Protein AF-A0AAV9X479-F1 (afdb_monomer_lite)

InterPro domains:
  IPR001138 Zn(2)Cys(6) fungal-type DNA-binding domain [PF00172] (37-69)
  IPR001138 Zn(2)Cys(6) fungal-type DNA-binding domain [PS00463] (38-66)
  IPR001138 Zn(2)Cys(6) fungal-type DNA-binding domain [PS50048] (38-68)
  IPR001138 Zn(2)Cys(6) fungal-type DNA-binding domain [SM00066] (33-77)
  IPR001138 Zn(2)Cys(6) fungal-type DNA-binding domain [cd00067] (35-69)
  IPR036864 Zn(2)-C6 fungal-type DNA-binding domain superfamily [G3DSA:4.10.240.10] (36-123)
  IPR036864 Zn(2)-C6 fungal-type DNA-binding domain superfamily [SSF57701] (28-72)
  IPR053187 Notoamide biosynthesis regulator [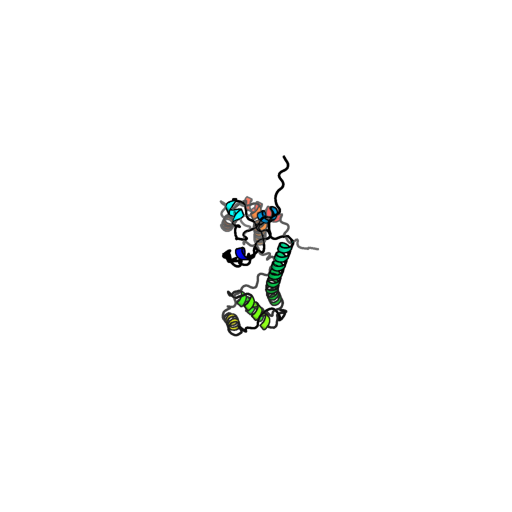PTHR47256] (13-252)

Sequence (256 aa):
MKRHFAPLAPATEAHRLKRSRWAVQRVPNAPRRGVAKACDICKKRKIKCGGETPACTRCQRLEKECVYTLNAAEYRSHLRQKIALQTAENEKYQGILDHIRQATSPALQKTMNLLKTNISLEDVLLFVRNDGSSVLSTRDISPEPATTDLTLLANTYLEETDQTVPKQIELGVMDDRPLYDLKSAPWTAATDDDELVSHLFSSFITWDAIALNFFDIDIFLEAMQGEDTSLCSPLLDNAALSVACVSPDTPQEQHD

Organism: NCBI:txid2528407

Secondary structure (DSSP, 8-state):
---PPPPPPPPPGGGSS------------------SS--HHHHHTT------SSS-HHHHHTT-----PPPHHHHHHHHHHHHHHHHHHHHHHHHHHHHHHHS-HHHHHHHHHHHHSS--HHHHHHHHHHTT-----TTSS-----TTHHHHHHHTTSS---S-PPP---TT----S-SS----TTT-SS---HHHHHHHHHHHIIIIIHHH--S-HHHHHHHHHTT-TTT--HHHHHHHHHHHTTSS-S------

pLDDT: mean 73.91, std 17.29, range [33.78, 95.62]

Structure (mmCIF, N/CA/C/O backbone):
data_AF-A0AAV9X479-F1
#
_entry.id   AF-A0AAV9X479-F1
#
loop_
_atom_site.group_PDB
_atom_site.id
_atom_site.type_symbol
_atom_site.label_atom_id
_atom_site.label_alt_id
_atom_site.label_comp_id
_atom_site.label_asym_id
_atom_site.label_entity_id
_atom_site.label_seq_id
_atom_site.pdbx_PDB_ins_code
_atom_site.Cartn_x
_atom_site.Cartn_y
_atom_site.Cartn_z
_atom_site.occupancy
_atom_site.B_iso_or_equiv
_atom_site.auth_seq_id
_atom_site.auth_comp_id
_atom_site.auth_asym_id
_atom_site.auth_atom_id
_atom_site.pdbx_PDB_model_num
ATOM 1 N N . MET A 1 1 ? -60.678 -2.552 80.702 1.00 45.44 1 MET A N 1
ATOM 2 C CA . MET A 1 1 ? -59.920 -3.681 81.292 1.00 45.44 1 MET A CA 1
ATOM 3 C C . MET A 1 1 ? -58.454 -3.558 80.887 1.00 45.44 1 MET A C 1
ATOM 5 O O . MET A 1 1 ? -58.136 -3.800 79.731 1.00 45.44 1 MET A O 1
ATOM 9 N N . LYS A 1 2 ? -57.574 -3.096 81.786 1.00 42.81 2 LYS A N 1
ATOM 10 C CA . LYS A 1 2 ? -56.132 -2.965 81.510 1.00 42.81 2 LYS A CA 1
ATOM 11 C C . LYS A 1 2 ? -55.460 -4.307 81.816 1.00 42.81 2 LYS A C 1
ATOM 13 O O . LYS A 1 2 ? -55.506 -4.756 82.956 1.00 42.81 2 LYS A O 1
ATOM 18 N N . ARG A 1 3 ? -54.901 -4.977 80.804 1.00 53.31 3 ARG A N 1
ATOM 19 C CA . ARG A 1 3 ? -54.134 -6.215 81.003 1.00 53.31 3 ARG A CA 1
ATOM 20 C C . ARG A 1 3 ? -52.726 -5.835 81.448 1.00 53.31 3 ARG A C 1
ATOM 22 O O . ARG A 1 3 ? -51.949 -5.316 80.654 1.00 53.31 3 ARG A O 1
ATOM 29 N N . HIS A 1 4 ? -52.432 -6.047 82.726 1.00 59.81 4 HIS A N 1
ATOM 30 C CA . HIS A 1 4 ? -51.073 -5.967 83.245 1.00 59.81 4 HIS A CA 1
ATOM 31 C C . HIS A 1 4 ? -50.334 -7.244 82.846 1.00 59.81 4 HIS A C 1
ATOM 33 O O . HIS A 1 4 ? -50.738 -8.340 83.228 1.00 59.81 4 HIS A O 1
ATOM 39 N N . PHE A 1 5 ? -49.283 -7.104 82.045 1.00 58.28 5 PHE A N 1
ATOM 40 C CA . PHE A 1 5 ? -48.383 -8.208 81.734 1.00 58.28 5 PHE A CA 1
ATOM 41 C C . PHE A 1 5 ? -47.328 -8.307 82.835 1.00 58.28 5 PHE A C 1
ATOM 43 O O . PHE A 1 5 ? -46.724 -7.301 83.210 1.00 58.28 5 PHE A O 1
ATOM 50 N N . ALA A 1 6 ? -47.131 -9.513 83.366 1.00 65.94 6 ALA A N 1
ATOM 51 C CA . ALA A 1 6 ? -46.080 -9.785 84.337 1.00 65.94 6 ALA A CA 1
ATOM 52 C C . ALA A 1 6 ? -44.695 -9.631 83.677 1.00 65.94 6 ALA A C 1
ATOM 54 O O . ALA A 1 6 ? -44.537 -10.012 82.511 1.00 65.94 6 ALA A O 1
ATOM 55 N N . PRO A 1 7 ? -43.689 -9.087 84.385 1.00 62.38 7 PRO A N 1
ATOM 56 C CA . PRO A 1 7 ? -42.338 -8.991 83.854 1.00 62.38 7 PRO A CA 1
ATOM 57 C C . PRO A 1 7 ? -41.765 -10.393 83.608 1.00 62.38 7 PRO A C 1
ATOM 59 O O . PRO A 1 7 ? -41.941 -11.305 84.417 1.00 62.38 7 PRO A O 1
ATOM 62 N N . LEU A 1 8 ? -41.087 -10.560 82.472 1.00 63.75 8 LEU A N 1
ATOM 63 C CA . LEU A 1 8 ? -40.404 -11.802 82.119 1.00 63.75 8 LEU A CA 1
ATOM 64 C C . LEU A 1 8 ? -39.290 -12.071 83.138 1.00 63.75 8 LEU A C 1
ATOM 66 O O . LEU A 1 8 ? -38.403 -11.238 83.325 1.00 63.75 8 LEU A O 1
ATOM 70 N N . ALA A 1 9 ? -39.334 -13.234 83.788 1.00 65.06 9 ALA A N 1
ATOM 71 C CA . ALA A 1 9 ? -38.249 -13.687 84.650 1.00 65.06 9 ALA A CA 1
ATOM 72 C C . ALA A 1 9 ? -36.955 -13.877 83.827 1.00 65.06 9 ALA A C 1
ATOM 74 O O . ALA A 1 9 ? -37.029 -14.278 82.659 1.00 65.06 9 ALA A O 1
ATOM 75 N N . PRO A 1 10 ? -35.766 -13.608 84.401 1.00 62.47 10 PRO A N 1
ATOM 76 C CA . PRO A 1 10 ? -34.503 -13.851 83.716 1.00 62.47 10 PRO A CA 1
ATOM 77 C C . PRO A 1 10 ? -34.363 -15.340 83.381 1.00 62.47 10 PRO A C 1
ATOM 79 O O . PRO A 1 10 ? -34.716 -16.212 84.176 1.00 62.47 10 PRO A O 1
ATOM 82 N N . ALA A 1 11 ? -33.854 -15.630 82.184 1.00 55.09 11 ALA A N 1
ATOM 83 C CA . ALA A 1 11 ? -33.655 -16.997 81.726 1.00 55.09 11 ALA A CA 1
ATOM 84 C C . ALA A 1 11 ? -32.710 -17.744 82.682 1.00 55.09 11 ALA A C 1
ATOM 86 O O . ALA A 1 11 ? -31.551 -17.365 82.838 1.00 55.09 11 ALA A O 1
ATOM 87 N N . THR A 1 12 ? -33.198 -18.814 83.309 1.00 61.78 12 THR A N 1
ATOM 88 C CA . THR A 1 12 ? -32.384 -19.668 84.179 1.00 61.78 12 THR A CA 1
ATOM 89 C C . THR A 1 12 ? -31.275 -20.350 83.374 1.00 61.78 12 THR A C 1
ATOM 91 O O . THR A 1 12 ? -31.531 -20.884 82.289 1.00 61.78 12 THR A O 1
ATOM 94 N N . GLU A 1 13 ? -30.061 -20.385 83.937 1.00 57.34 13 GLU A N 1
ATOM 95 C CA . GLU A 1 13 ? -28.816 -20.941 83.365 1.00 57.34 13 GLU A CA 1
ATOM 96 C C . GLU A 1 13 ? -28.989 -22.345 82.732 1.00 57.34 13 GLU A C 1
ATOM 98 O O . GLU A 1 13 ? -28.291 -22.701 81.782 1.00 57.34 13 GLU A O 1
ATOM 103 N N . ALA A 1 14 ? -29.969 -23.125 83.205 1.00 54.81 14 ALA A N 1
ATOM 104 C CA . ALA A 1 14 ? -30.255 -24.496 82.779 1.00 54.81 14 ALA A CA 1
ATOM 105 C C . ALA A 1 14 ? -30.697 -24.650 81.307 1.00 54.81 14 ALA A C 1
ATOM 107 O O . ALA A 1 14 ? -30.522 -25.722 80.733 1.00 54.81 14 ALA A O 1
ATOM 108 N N . HIS A 1 15 ? -31.200 -23.596 80.652 1.00 52.97 15 HIS A N 1
ATOM 109 C CA . HIS A 1 15 ? -31.561 -23.644 79.224 1.00 52.97 15 HIS A CA 1
ATOM 110 C C . HIS A 1 15 ? -30.431 -23.208 78.277 1.00 52.97 15 HIS A C 1
ATOM 112 O O . HIS A 1 15 ? -30.608 -23.212 77.056 1.00 52.97 15 HIS A O 1
ATOM 118 N N . ARG A 1 16 ? -29.247 -22.856 78.801 1.00 51.97 16 ARG A N 1
ATOM 119 C CA . ARG A 1 16 ? -28.097 -22.461 77.968 1.00 51.97 16 ARG A CA 1
ATOM 120 C C . ARG A 1 16 ? -27.391 -23.658 77.317 1.00 51.97 16 ARG A C 1
ATOM 122 O O . ARG A 1 16 ? -26.605 -23.475 76.386 1.00 51.97 16 ARG A O 1
ATOM 129 N N . LEU A 1 17 ? -27.673 -24.888 77.748 1.00 58.31 17 LEU A N 1
ATOM 130 C CA . LEU A 1 17 ? -27.003 -26.078 77.232 1.00 58.31 17 LEU A CA 1
ATOM 131 C C . LEU A 1 17 ? -27.885 -26.844 76.239 1.00 58.31 17 LEU A C 1
ATOM 133 O O . LEU A 1 17 ? -28.964 -27.324 76.563 1.00 58.31 17 LEU A O 1
ATOM 137 N N . LYS A 1 18 ? -27.326 -26.999 75.030 1.00 52.06 18 LYS A N 1
ATOM 138 C CA . LYS A 1 18 ? -27.792 -27.801 73.884 1.00 52.06 18 LYS A CA 1
ATOM 139 C C . LYS A 1 18 ? -28.816 -27.163 72.941 1.00 52.06 18 LYS A C 1
ATOM 141 O O . LYS A 1 18 ? -29.643 -27.859 72.362 1.00 52.06 18 LYS A O 1
ATOM 146 N N . ARG A 1 19 ? -28.628 -25.889 72.580 1.00 47.75 19 ARG A N 1
ATOM 147 C CA . ARG A 1 19 ? -28.865 -25.536 71.170 1.00 47.75 19 ARG A CA 1
ATOM 148 C C . ARG A 1 19 ? -27.643 -26.018 70.397 1.00 47.75 19 ARG A C 1
ATOM 150 O O . ARG A 1 19 ? -26.604 -25.360 70.407 1.00 47.75 19 ARG A O 1
ATOM 157 N N . SER A 1 20 ? -27.746 -27.226 69.836 1.00 54.12 20 SER A N 1
ATOM 158 C CA . SER A 1 20 ? -26.788 -27.739 68.857 1.00 54.12 20 SER A CA 1
ATOM 159 C C . SER A 1 20 ? -26.518 -26.618 67.858 1.00 54.12 20 SER A C 1
ATOM 161 O O . SER A 1 20 ? -27.410 -26.201 67.114 1.00 54.12 20 SER A O 1
ATOM 163 N N . ARG A 1 21 ? -25.306 -26.060 67.915 1.00 52.72 21 ARG A N 1
ATOM 164 C CA . ARG A 1 21 ? -24.786 -25.200 66.866 1.00 52.72 21 ARG A CA 1
ATOM 165 C C . ARG A 1 21 ? -24.582 -26.124 65.682 1.00 52.72 21 ARG A C 1
ATOM 167 O O . ARG A 1 21 ? -23.497 -26.660 65.495 1.00 52.72 21 ARG A O 1
ATOM 174 N N . TRP A 1 22 ? -25.626 -26.284 64.877 1.00 47.78 22 TRP A N 1
ATOM 175 C CA . TRP A 1 22 ? -25.432 -26.511 63.458 1.00 47.78 22 TRP A CA 1
ATOM 176 C C . TRP A 1 22 ? -24.669 -25.279 62.982 1.00 47.78 22 TRP A C 1
ATOM 178 O O . TRP A 1 22 ? -25.246 -24.240 62.660 1.00 47.78 22 TRP A O 1
ATOM 188 N N . ALA A 1 23 ? -23.343 -25.348 63.090 1.00 56.03 23 ALA A N 1
ATOM 189 C CA . ALA A 1 23 ? -22.458 -24.456 62.395 1.00 56.03 23 ALA A CA 1
ATOM 190 C C . ALA A 1 23 ? -22.763 -24.724 60.928 1.00 56.03 23 ALA A C 1
ATOM 192 O O . ALA A 1 23 ? -22.273 -25.692 60.353 1.00 56.03 23 ALA A O 1
ATOM 193 N N . VAL A 1 24 ? -23.643 -23.907 60.349 1.00 56.41 24 VAL A N 1
ATOM 194 C CA . VAL A 1 24 ? -23.690 -23.744 58.905 1.00 56.41 24 VAL A CA 1
ATOM 195 C C . VAL A 1 24 ? -22.268 -23.342 58.558 1.00 56.41 24 VAL A C 1
ATOM 197 O O . VAL A 1 24 ? -21.853 -22.215 58.840 1.00 56.41 24 VAL A O 1
ATOM 200 N N . GLN A 1 25 ? -21.483 -24.307 58.083 1.00 55.88 25 GLN A N 1
ATOM 201 C CA . GLN A 1 25 ? -20.159 -24.052 57.561 1.00 55.88 25 GLN A CA 1
ATOM 202 C C . GLN A 1 25 ? -20.378 -23.021 56.461 1.00 55.88 25 GLN A C 1
ATOM 204 O O . GLN A 1 25 ? -20.926 -23.325 55.402 1.00 55.88 25 GLN A O 1
ATOM 209 N N . ARG A 1 26 ? -20.040 -21.760 56.746 1.00 58.31 26 ARG A N 1
ATOM 210 C CA . ARG A 1 26 ? -19.928 -20.752 55.704 1.00 58.31 26 ARG A CA 1
ATOM 211 C C . ARG A 1 26 ? -18.751 -21.208 54.866 1.00 58.31 26 ARG A C 1
ATOM 213 O O . ARG A 1 26 ? -17.608 -20.953 55.232 1.00 58.31 26 ARG A O 1
ATOM 220 N N . VAL A 1 27 ? -19.055 -21.936 53.793 1.00 62.72 27 VAL A N 1
ATOM 221 C CA . VAL A 1 27 ? -18.109 -22.217 52.717 1.00 62.72 27 VAL A CA 1
ATOM 222 C C . VAL A 1 27 ? -17.429 -20.880 52.413 1.00 62.72 27 VAL A C 1
ATOM 224 O O . VAL A 1 27 ? -18.153 -19.899 52.192 1.00 62.72 27 VAL A O 1
ATOM 227 N N . PRO A 1 28 ? -16.089 -20.777 52.490 1.00 58.41 28 PRO A N 1
ATOM 228 C CA . PRO A 1 28 ? -15.400 -19.549 52.137 1.00 58.41 28 PRO A CA 1
ATOM 229 C C . PRO A 1 28 ? -15.853 -19.183 50.731 1.00 58.41 28 PRO A C 1
ATOM 231 O O . PRO A 1 28 ? -15.644 -19.946 49.789 1.00 58.41 28 PRO A O 1
ATOM 234 N N . ASN A 1 29 ? -16.578 -18.072 50.604 1.00 62.41 29 ASN A N 1
ATOM 235 C CA . ASN A 1 29 ? -17.067 -17.636 49.308 1.00 62.41 29 ASN A CA 1
ATOM 236 C C . ASN A 1 29 ? -15.811 -17.371 48.479 1.00 62.41 29 ASN A C 1
ATOM 238 O O . ASN A 1 29 ? -15.034 -16.483 48.839 1.00 62.41 29 ASN A O 1
ATOM 242 N N . ALA A 1 30 ? -15.574 -18.185 47.447 1.00 65.25 30 ALA A N 1
ATOM 243 C CA . ALA A 1 30 ? -14.426 -18.016 46.571 1.00 65.25 30 ALA A CA 1
ATOM 244 C C . ALA A 1 30 ? -14.356 -16.538 46.150 1.00 65.25 30 ALA A C 1
ATOM 246 O O . ALA A 1 30 ? -15.413 -15.940 45.896 1.00 65.25 30 ALA A O 1
ATOM 247 N N . PRO A 1 31 ? -13.159 -15.919 46.120 1.00 59.56 31 PRO A N 1
ATOM 248 C CA . PRO A 1 31 ? -13.029 -14.517 45.758 1.00 59.56 31 PRO A CA 1
ATOM 249 C C . PRO A 1 31 ? -13.733 -14.320 44.421 1.00 59.56 31 PRO A C 1
ATOM 251 O O . PRO A 1 31 ? -13.380 -14.940 43.415 1.00 59.56 31 PRO A O 1
ATOM 254 N N . ARG A 1 32 ? -14.808 -13.523 44.434 1.00 60.69 32 ARG A N 1
ATOM 255 C CA . ARG A 1 32 ? -15.601 -13.270 43.233 1.00 60.69 32 ARG A CA 1
ATOM 256 C C . ARG A 1 32 ? -14.653 -12.614 42.240 1.00 60.69 32 ARG A C 1
ATOM 258 O O . ARG A 1 32 ? -14.287 -11.461 42.450 1.00 60.69 32 ARG A O 1
ATOM 265 N N . ARG A 1 33 ? -14.243 -13.340 41.194 1.00 67.06 33 ARG A N 1
ATOM 266 C CA . ARG A 1 33 ? -13.437 -12.781 40.104 1.00 67.06 33 ARG A CA 1
ATOM 267 C C . ARG A 1 33 ? -14.235 -11.628 39.502 1.00 67.06 33 ARG A C 1
ATOM 269 O O . ARG A 1 33 ? -15.252 -11.840 38.843 1.00 67.06 33 ARG A O 1
ATOM 276 N N . GLY A 1 34 ? -13.843 -10.408 39.851 1.00 67.81 34 GLY A N 1
ATOM 277 C CA . GLY A 1 34 ? -14.371 -9.203 39.237 1.00 67.81 34 GLY A CA 1
ATOM 278 C C . GLY A 1 34 ? -13.928 -9.176 37.782 1.00 67.81 34 GLY A C 1
ATOM 279 O O . GLY A 1 34 ? -12.791 -9.521 37.472 1.00 67.81 34 GLY A O 1
ATOM 280 N N . VAL A 1 35 ? -14.834 -8.799 36.889 1.00 79.44 35 VAL A N 1
ATOM 281 C CA . VAL A 1 35 ? -14.497 -8.609 35.479 1.00 79.44 35 VAL A CA 1
ATOM 282 C C . VAL A 1 35 ? -13.752 -7.281 35.344 1.00 79.44 35 VAL A C 1
ATOM 284 O O . VAL A 1 35 ? -14.240 -6.268 35.841 1.00 79.44 35 VAL A O 1
ATOM 287 N N . ALA A 1 36 ? -12.603 -7.275 34.658 1.00 79.69 36 ALA A N 1
ATOM 288 C CA . ALA A 1 36 ? -11.794 -6.068 34.456 1.00 79.69 36 ALA A CA 1
ATOM 289 C C . ALA A 1 36 ? -12.536 -4.974 33.662 1.00 79.69 36 ALA A C 1
ATOM 291 O O . ALA A 1 36 ? -12.385 -3.788 33.946 1.00 79.69 36 ALA A O 1
ATOM 292 N N . LYS A 1 37 ? -13.380 -5.366 32.696 1.00 84.06 37 LYS A N 1
ATOM 293 C CA . LYS A 1 37 ? -14.171 -4.452 31.865 1.00 84.06 37 LYS A CA 1
ATOM 294 C C . LYS A 1 37 ? -15.580 -4.990 31.625 1.00 84.06 37 LYS A C 1
ATOM 296 O O . LYS A 1 37 ? -15.759 -6.106 31.152 1.00 84.06 37 LYS A O 1
ATOM 301 N N . ALA A 1 38 ? -16.594 -4.192 31.947 1.00 90.75 38 ALA A N 1
ATOM 302 C CA . ALA A 1 38 ? -17.983 -4.490 31.603 1.00 90.75 38 ALA A CA 1
ATOM 303 C C . ALA A 1 38 ? -18.294 -4.055 30.161 1.00 90.75 38 ALA A C 1
ATOM 305 O O . ALA A 1 38 ? -17.759 -3.043 29.709 1.00 90.75 38 ALA A O 1
ATOM 306 N N . CYS A 1 39 ? -19.190 -4.772 29.476 1.00 92.69 39 CYS A N 1
ATOM 307 C CA . CYS A 1 39 ? -19.693 -4.354 28.165 1.00 92.69 39 CYS A CA 1
ATOM 308 C C . CYS A 1 39 ? -20.533 -3.072 28.262 1.00 92.69 39 CYS A C 1
ATOM 310 O O . CYS A 1 39 ? -21.028 -2.712 29.338 1.00 92.69 39 CYS A O 1
ATOM 312 N N . ASP A 1 40 ? -20.759 -2.413 27.129 1.00 91.12 40 ASP A N 1
ATOM 313 C CA . ASP A 1 40 ? -21.355 -1.077 27.080 1.00 91.12 40 ASP A CA 1
ATOM 314 C C . ASP A 1 40 ? -22.799 -1.043 27.593 1.00 91.12 40 ASP A C 1
ATOM 316 O O . ASP A 1 40 ? -23.177 -0.135 28.338 1.00 91.12 40 ASP A O 1
ATOM 320 N N . ILE A 1 41 ? -23.598 -2.076 27.305 1.00 93.25 41 ILE A N 1
ATOM 321 C CA . ILE A 1 41 ? -24.970 -2.192 27.824 1.00 93.25 41 ILE A CA 1
ATOM 322 C C . ILE A 1 41 ? -24.974 -2.376 29.343 1.00 93.25 41 ILE A C 1
ATOM 324 O O . ILE A 1 41 ? -25.732 -1.699 30.045 1.00 93.25 41 ILE A O 1
ATOM 328 N N . CYS A 1 42 ? -24.145 -3.284 29.866 1.00 93.50 42 CYS A N 1
ATOM 329 C CA . CYS A 1 42 ? -24.072 -3.538 31.305 1.00 93.50 42 CYS A CA 1
ATOM 330 C C . CYS A 1 42 ? -23.555 -2.307 32.057 1.00 93.50 42 CYS A C 1
ATOM 332 O O . CYS A 1 42 ? -24.089 -1.964 33.115 1.00 93.50 42 CYS A O 1
ATOM 334 N N . LYS A 1 43 ? -22.584 -1.600 31.470 1.00 91.69 43 LYS A N 1
ATOM 335 C CA . LYS A 1 43 ? -22.038 -0.345 31.988 1.00 91.69 43 LYS A CA 1
ATOM 336 C C . LYS A 1 43 ? -23.094 0.763 32.001 1.00 91.69 43 LYS A C 1
ATOM 338 O O . LYS A 1 43 ? -23.318 1.366 33.049 1.00 91.69 43 LYS A O 1
ATOM 343 N N . LYS A 1 44 ? -23.816 0.972 30.891 1.00 92.12 44 LYS A N 1
ATOM 344 C CA . LYS A 1 44 ? -24.895 1.974 30.775 1.00 92.12 44 LYS A CA 1
ATOM 345 C C . LYS A 1 44 ? -26.043 1.707 31.751 1.00 92.12 44 LYS A C 1
ATOM 347 O O . LYS A 1 44 ? -26.586 2.641 32.331 1.00 92.12 44 LYS A O 1
ATOM 352 N N . ARG A 1 45 ? -26.393 0.435 31.967 1.00 92.38 45 ARG A N 1
ATOM 353 C CA . ARG A 1 45 ? -27.456 0.018 32.899 1.00 92.38 45 ARG A CA 1
ATOM 354 C C . ARG A 1 45 ? -26.997 -0.111 34.356 1.00 92.38 45 ARG A C 1
ATOM 356 O O . ARG A 1 45 ? -27.833 -0.399 35.204 1.00 92.38 45 ARG A O 1
ATOM 363 N N . LYS A 1 46 ? -25.704 0.089 34.651 1.00 92.25 46 LYS A N 1
ATOM 364 C CA . LYS A 1 46 ? -25.097 -0.086 35.986 1.00 92.25 46 LYS A CA 1
ATOM 365 C C . LYS A 1 46 ? -25.411 -1.457 36.612 1.00 92.25 46 LYS A C 1
ATOM 367 O O . LYS A 1 46 ? -25.712 -1.559 37.798 1.00 92.25 46 LYS A O 1
ATOM 372 N N . ILE A 1 47 ? -25.345 -2.519 35.806 1.00 91.12 47 ILE A N 1
ATOM 373 C CA . ILE A 1 47 ? -25.580 -3.908 36.236 1.00 91.12 47 ILE A CA 1
ATOM 374 C C . ILE A 1 47 ? -24.302 -4.748 36.143 1.00 91.12 47 ILE A C 1
ATOM 376 O O . ILE A 1 47 ? -23.371 -4.415 35.411 1.00 91.12 47 ILE A O 1
ATOM 380 N N . LYS A 1 48 ? -24.269 -5.877 36.864 1.00 89.88 48 LYS A N 1
ATOM 381 C CA . LYS A 1 48 ? -23.139 -6.814 36.826 1.00 89.88 48 LYS A CA 1
ATOM 382 C C . LYS A 1 48 ? -22.985 -7.423 35.426 1.00 89.88 48 LYS A C 1
ATOM 384 O O . LYS A 1 48 ? -23.903 -8.074 34.931 1.00 89.88 48 LYS A O 1
ATOM 389 N N . CYS A 1 49 ? -21.808 -7.240 34.833 1.00 92.69 49 CYS A N 1
ATOM 390 C CA . CYS A 1 49 ? -21.400 -7.905 33.598 1.00 92.69 49 CYS A CA 1
ATOM 391 C C . CYS A 1 49 ? -20.753 -9.259 33.918 1.00 92.69 49 CYS A C 1
ATOM 393 O O . CYS A 1 49 ? -20.018 -9.362 34.902 1.00 92.69 49 CYS A O 1
ATOM 395 N N . GLY A 1 50 ? -21.032 -10.278 33.101 1.00 89.44 50 GLY A N 1
ATOM 396 C CA . GLY A 1 50 ? -20.380 -11.591 33.193 1.00 89.44 50 GLY A CA 1
ATOM 397 C C . GLY A 1 50 ? -18.953 -11.591 32.637 1.00 89.44 50 GLY A C 1
ATOM 398 O O . GLY A 1 50 ? -18.101 -12.306 33.151 1.00 89.44 50 GLY A O 1
ATOM 399 N N . GLY A 1 51 ? -18.658 -10.697 31.684 1.00 88.38 51 GLY A N 1
ATOM 400 C CA . GLY A 1 51 ? -17.311 -10.511 31.139 1.00 88.38 51 GLY A CA 1
ATOM 401 C C . GLY A 1 51 ? -16.900 -11.523 30.078 1.00 88.38 51 GLY A C 1
ATOM 402 O O . GLY A 1 51 ? -15.763 -11.472 29.624 1.00 88.38 51 GLY A O 1
ATOM 403 N N . GLU A 1 52 ? -17.798 -12.426 29.685 1.00 88.00 52 GLU A N 1
ATOM 404 C CA . GLU A 1 52 ? -17.527 -13.394 28.629 1.00 88.00 52 GLU A CA 1
ATOM 405 C C . GLU A 1 52 ? -17.454 -12.697 27.252 1.00 88.00 52 GLU A C 1
ATOM 407 O O . GLU A 1 52 ? -18.156 -11.704 27.002 1.00 88.00 52 GLU A O 1
ATOM 412 N N . THR A 1 53 ? -16.593 -13.212 26.367 1.00 84.38 53 THR A N 1
ATOM 413 C CA . THR A 1 53 ? -16.438 -12.801 24.961 1.00 84.38 53 THR A CA 1
ATOM 414 C C . THR A 1 53 ? -16.851 -13.965 24.044 1.00 84.38 53 THR A C 1
ATOM 416 O O . THR A 1 53 ? -16.548 -15.112 24.371 1.00 84.38 53 THR A O 1
ATOM 419 N N . PRO A 1 54 ? -17.567 -13.729 22.923 1.00 87.56 54 PRO A N 1
ATOM 420 C CA . PRO A 1 54 ? -17.887 -12.434 22.309 1.00 87.56 54 PRO A CA 1
ATOM 421 C C . PRO A 1 54 ? -19.057 -11.670 22.958 1.00 87.56 54 PRO A C 1
ATOM 423 O O . PRO A 1 54 ? -19.156 -10.461 22.776 1.00 87.56 54 PRO A O 1
ATOM 426 N N . ALA A 1 55 ? -19.913 -12.320 23.752 1.00 92.56 55 ALA A N 1
ATOM 427 C CA . ALA A 1 55 ? -21.020 -11.666 24.453 1.00 92.56 55 ALA A CA 1
ATOM 428 C C . ALA A 1 55 ? -21.156 -12.180 25.887 1.00 92.56 55 ALA A C 1
ATOM 430 O O . ALA A 1 55 ? -21.036 -13.376 26.135 1.00 92.56 55 ALA A O 1
ATOM 431 N N . CYS A 1 56 ? -21.472 -11.286 26.830 1.00 93.94 56 CYS A N 1
ATOM 432 C CA . CYS A 1 56 ? -21.704 -11.712 28.206 1.00 93.94 56 CYS A CA 1
ATOM 433 C C . CYS A 1 56 ? -23.038 -12.459 28.359 1.00 93.94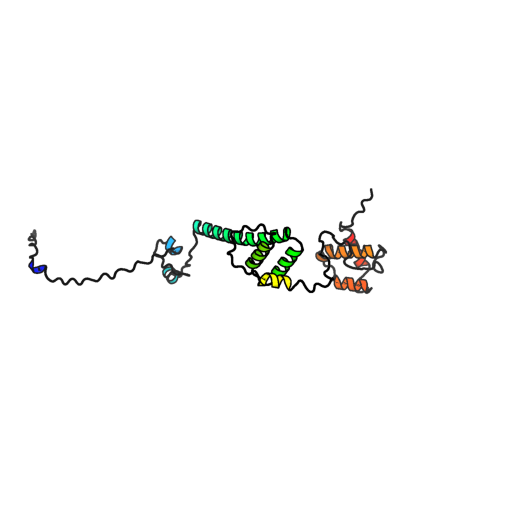 56 CYS A C 1
ATOM 435 O O . CYS A 1 56 ? -24.019 -12.138 27.679 1.00 93.94 56 CYS A O 1
ATOM 437 N N . THR A 1 57 ? -23.121 -13.367 29.336 1.00 93.69 57 THR A N 1
ATOM 438 C CA . THR A 1 57 ? -24.290 -14.237 29.589 1.00 93.69 57 THR A CA 1
ATOM 439 C C . THR A 1 57 ? -25.618 -13.464 29.662 1.00 93.69 57 THR A C 1
ATOM 441 O O . THR A 1 57 ? -26.665 -13.900 29.179 1.00 93.69 57 THR A O 1
ATOM 444 N N . ARG A 1 58 ? -25.598 -12.262 30.254 1.00 93.44 58 ARG A N 1
ATOM 445 C CA . ARG A 1 58 ? -26.779 -11.391 30.369 1.00 93.44 58 ARG A CA 1
ATOM 446 C C . ARG A 1 58 ? -27.230 -10.855 29.011 1.00 93.44 58 ARG A C 1
ATOM 448 O O . ARG A 1 58 ? -28.432 -10.836 28.761 1.00 93.44 58 ARG A O 1
ATOM 455 N N . CYS A 1 59 ? -26.300 -10.371 28.190 1.00 94.75 59 CYS A N 1
ATOM 456 C CA . CYS A 1 59 ? -26.619 -9.828 26.871 1.00 94.75 59 CYS A CA 1
ATOM 457 C C . CYS A 1 59 ? -27.047 -10.932 25.907 1.00 94.75 59 CYS A C 1
ATOM 459 O O . CYS A 1 59 ? -27.991 -10.713 25.159 1.00 94.75 59 CYS A O 1
ATOM 461 N N . GLN A 1 60 ? -26.438 -12.117 26.004 1.00 95.62 60 GLN A N 1
ATOM 462 C CA . GLN A 1 60 ? -26.841 -13.291 25.234 1.00 95.62 60 GLN A CA 1
ATOM 463 C C . GLN A 1 60 ? -28.298 -13.675 25.527 1.00 95.62 60 GLN A C 1
ATOM 465 O O . GLN A 1 60 ? -29.107 -13.753 24.613 1.00 95.62 60 GLN A O 1
ATOM 470 N N . ARG A 1 61 ? -28.676 -13.806 26.808 1.00 95.12 61 ARG A N 1
ATOM 471 C CA . ARG A 1 61 ? -30.058 -14.143 27.203 1.00 95.12 61 ARG A CA 1
ATOM 472 C C . ARG A 1 61 ? -31.088 -13.066 26.850 1.00 95.12 61 ARG A C 1
ATOM 474 O O . ARG A 1 61 ? -32.267 -13.362 26.716 1.00 95.12 61 ARG A O 1
ATOM 481 N N . LEU A 1 62 ? -30.670 -11.803 26.807 1.00 94.06 62 LEU A N 1
ATOM 482 C CA . LEU A 1 62 ? -31.546 -10.681 26.455 1.00 94.06 62 LEU A CA 1
ATOM 483 C C . LEU A 1 62 ? -31.555 -10.382 24.953 1.00 94.06 62 LEU A C 1
ATOM 485 O O . LEU A 1 62 ? -32.203 -9.407 24.565 1.00 94.06 62 LEU A O 1
ATOM 489 N N . GLU A 1 63 ? -30.803 -11.153 24.161 1.00 93.06 63 GLU A N 1
ATOM 490 C CA . GLU A 1 63 ? -30.612 -10.949 22.723 1.00 93.06 63 GLU A CA 1
ATOM 491 C C . GLU A 1 63 ? -30.288 -9.482 22.407 1.00 93.06 63 GLU A C 1
ATOM 493 O O . GLU A 1 63 ? -30.939 -8.807 21.608 1.00 93.06 63 GLU A O 1
ATOM 498 N N . LYS A 1 64 ? -29.305 -8.937 23.134 1.00 92.75 64 LYS A N 1
ATOM 499 C CA . LYS A 1 64 ? -28.794 -7.580 22.917 1.00 92.75 64 LYS A CA 1
ATOM 500 C C . LYS A 1 64 ? -27.354 -7.613 22.445 1.00 92.75 64 LYS A C 1
ATOM 502 O O . LYS A 1 64 ? -26.553 -8.411 22.925 1.00 92.75 64 LYS A O 1
ATOM 507 N N . GLU A 1 65 ? -27.031 -6.672 21.566 1.00 94.31 65 GLU A N 1
ATOM 508 C CA . GLU A 1 65 ? -25.688 -6.476 21.034 1.00 94.31 65 GLU A CA 1
ATOM 509 C C . GLU A 1 65 ? -24.695 -6.161 22.165 1.00 94.31 65 GLU A C 1
ATOM 511 O O . GLU A 1 65 ? -24.826 -5.177 22.896 1.00 94.31 65 GLU A O 1
ATOM 516 N N . CYS A 1 66 ? -23.717 -7.044 22.362 1.00 93.50 66 CYS A N 1
ATOM 517 C CA . CYS A 1 66 ? -22.773 -6.961 23.468 1.00 93.50 66 CYS A CA 1
ATOM 518 C C . CYS A 1 66 ? -21.422 -6.444 22.980 1.00 93.50 66 CYS A C 1
ATOM 520 O O . CYS A 1 66 ? -20.537 -7.229 22.661 1.00 93.50 66 CYS A O 1
ATOM 522 N N . VAL A 1 67 ? -21.253 -5.125 22.968 1.00 90.38 67 VAL A N 1
ATOM 523 C CA . VAL A 1 67 ? -20.008 -4.490 22.521 1.00 90.38 67 VAL A CA 1
ATOM 524 C C . VAL A 1 67 ? -19.150 -4.080 23.719 1.00 90.38 67 VAL A C 1
ATOM 526 O O . VAL A 1 67 ? -19.660 -3.632 24.751 1.00 90.38 67 VAL A O 1
ATOM 529 N N . TYR A 1 68 ? -17.837 -4.263 23.589 1.00 87.75 68 TYR A N 1
ATOM 530 C CA . TYR A 1 68 ? -16.826 -3.782 24.529 1.00 87.75 68 TYR A CA 1
ATOM 531 C C . TYR A 1 68 ? -15.996 -2.686 23.850 1.00 87.75 68 TYR A C 1
ATOM 533 O O . TYR A 1 68 ? -14.877 -2.937 23.404 1.00 87.75 68 TYR A O 1
ATOM 541 N N . THR A 1 69 ? -16.524 -1.463 23.752 1.00 83.94 69 THR A N 1
ATOM 542 C CA . THR A 1 69 ? -15.775 -0.359 23.131 1.00 83.94 69 THR A CA 1
ATOM 543 C C . THR A 1 69 ? -14.590 0.082 23.988 1.00 83.94 69 THR A C 1
ATOM 545 O O . THR A 1 69 ? -14.645 0.102 25.223 1.00 83.94 69 THR A O 1
ATOM 548 N N . LEU A 1 70 ? -13.471 0.424 23.343 1.00 78.62 70 LEU A N 1
ATOM 549 C CA . LEU A 1 70 ? -12.378 1.136 24.003 1.00 78.62 70 LEU A CA 1
ATOM 550 C C . LEU A 1 70 ? -12.840 2.555 24.333 1.00 78.62 70 LEU A C 1
ATOM 552 O O . LEU A 1 70 ? -13.472 3.217 23.513 1.00 78.62 70 LEU A O 1
ATOM 556 N N . ASN A 1 71 ? -12.525 3.036 25.533 1.00 79.19 71 ASN A N 1
ATOM 557 C CA . ASN A 1 71 ? -12.745 4.450 25.828 1.00 79.19 71 ASN A CA 1
ATOM 558 C C . ASN A 1 71 ? -11.724 5.322 25.063 1.00 79.19 71 ASN A C 1
ATOM 560 O O . ASN A 1 71 ? -10.735 4.819 24.532 1.00 79.19 71 ASN A O 1
ATOM 564 N N . ALA A 1 72 ? -11.925 6.642 25.028 1.00 77.62 72 ALA A N 1
ATOM 565 C CA . ALA A 1 72 ? -11.040 7.542 24.282 1.00 77.62 72 ALA A CA 1
ATOM 566 C C . ALA A 1 72 ? -9.563 7.471 24.728 1.00 77.62 72 ALA A C 1
ATOM 568 O O . ALA A 1 72 ? -8.666 7.623 23.901 1.00 77.62 72 ALA A O 1
ATOM 569 N N . ALA A 1 73 ? -9.288 7.227 26.013 1.00 79.00 73 ALA A N 1
ATOM 570 C CA . ALA A 1 73 ? -7.923 7.094 26.524 1.00 79.00 73 ALA A CA 1
ATOM 571 C C . ALA A 1 73 ? -7.282 5.757 26.111 1.00 79.00 73 ALA A C 1
ATOM 573 O O . ALA A 1 73 ? -6.138 5.743 25.662 1.00 79.00 73 ALA A O 1
ATOM 574 N N . GLU A 1 74 ? -8.035 4.658 26.196 1.00 76.94 74 GLU A N 1
ATOM 575 C CA . GLU A 1 74 ? -7.637 3.323 25.733 1.00 76.94 74 GLU A CA 1
ATOM 576 C C . GLU A 1 74 ? -7.381 3.324 24.221 1.00 76.94 74 GLU A C 1
ATOM 578 O O . GLU A 1 74 ? -6.352 2.827 23.773 1.00 76.94 74 GLU A O 1
ATOM 583 N N . TYR A 1 75 ? -8.261 3.962 23.443 1.00 78.94 75 TYR A N 1
ATOM 584 C CA . TYR A 1 75 ? -8.102 4.121 21.998 1.00 78.94 75 TYR A CA 1
ATOM 585 C C . TYR A 1 75 ? -6.833 4.908 21.650 1.00 78.94 75 TYR A C 1
ATOM 587 O O . TYR A 1 75 ? -6.029 4.453 20.842 1.00 78.94 75 TYR A O 1
ATOM 595 N N . ARG A 1 76 ? -6.598 6.057 22.305 1.00 79.06 76 ARG A N 1
ATOM 596 C CA . ARG A 1 76 ? -5.366 6.847 22.121 1.00 79.06 76 ARG A CA 1
ATOM 597 C C . ARG A 1 76 ? -4.116 6.055 22.497 1.00 79.06 76 ARG A C 1
ATOM 599 O O . ARG A 1 76 ? -3.096 6.187 21.832 1.00 79.06 76 ARG A O 1
ATOM 606 N N . SER A 1 77 ? -4.177 5.250 23.556 1.00 79.81 77 SER A N 1
ATOM 607 C CA . SER A 1 77 ? -3.061 4.397 23.969 1.00 79.81 77 SER A CA 1
ATOM 608 C C . SER A 1 77 ? -2.756 3.322 22.929 1.00 79.81 77 SER A C 1
ATOM 610 O O . SER A 1 77 ? -1.607 3.186 22.521 1.00 79.81 77 SER A O 1
ATOM 612 N N . HIS A 1 78 ? -3.782 2.611 22.459 1.00 83.00 78 HIS A N 1
ATOM 613 C CA . HIS A 1 78 ? -3.640 1.594 21.422 1.00 83.00 78 HIS A CA 1
ATOM 614 C C . HIS A 1 78 ? -3.120 2.194 20.108 1.00 83.00 78 HIS A C 1
ATOM 616 O O . HIS A 1 78 ? -2.218 1.641 19.486 1.00 83.00 78 HIS A O 1
ATOM 622 N N . LEU A 1 79 ? -3.636 3.361 19.709 1.00 84.44 79 LEU A N 1
ATOM 623 C CA . LEU A 1 79 ? -3.172 4.063 18.515 1.00 84.44 79 LEU A CA 1
ATOM 624 C C . LEU A 1 79 ? -1.702 4.479 18.642 1.00 84.44 79 LEU A C 1
ATOM 626 O O . LEU A 1 79 ? -0.940 4.264 17.709 1.00 84.44 79 LEU A O 1
ATOM 630 N N . ARG A 1 80 ? -1.280 5.005 19.799 1.00 88.62 80 ARG A N 1
ATOM 631 C CA . ARG A 1 80 ? 0.133 5.331 20.054 1.00 88.62 80 ARG A CA 1
ATOM 632 C C . ARG A 1 80 ? 1.035 4.105 19.985 1.00 88.62 80 ARG A C 1
ATOM 634 O O . ARG A 1 80 ? 2.096 4.192 19.385 1.00 88.62 80 ARG A O 1
ATOM 641 N N . GLN A 1 81 ? 0.613 2.979 20.557 1.00 90.62 81 GLN A N 1
ATOM 642 C CA . GLN A 1 81 ? 1.366 1.728 20.468 1.00 90.62 81 GLN A CA 1
ATOM 643 C C . GLN A 1 81 ? 1.484 1.257 19.015 1.00 90.62 81 GLN A C 1
ATOM 645 O O . GLN A 1 81 ? 2.569 0.890 18.581 1.00 90.62 81 GLN A O 1
ATOM 650 N N . LYS A 1 82 ? 0.389 1.310 18.250 1.00 89.81 82 LYS A N 1
ATOM 651 C CA . LYS A 1 82 ? 0.399 0.945 16.831 1.00 89.81 82 LYS A CA 1
ATOM 652 C C . LYS A 1 82 ? 1.3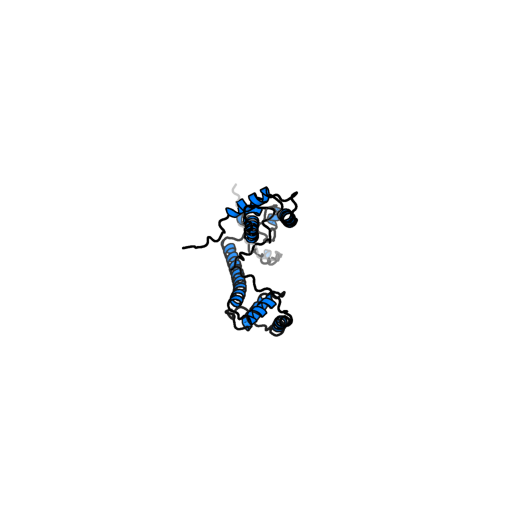21 1.855 16.018 1.00 89.81 82 LYS A C 1
ATOM 654 O O . LYS A 1 82 ? 2.113 1.341 15.241 1.00 89.81 82 LYS A O 1
ATOM 659 N N . ILE A 1 83 ? 1.253 3.169 16.238 1.00 92.81 83 ILE A N 1
ATOM 660 C CA . ILE A 1 83 ? 2.154 4.135 15.598 1.00 92.81 83 ILE A CA 1
ATOM 661 C C . ILE A 1 83 ? 3.602 3.801 15.953 1.00 92.81 83 ILE A C 1
ATOM 663 O O . ILE A 1 83 ? 4.398 3.675 15.042 1.00 92.81 83 ILE A O 1
ATOM 667 N N . ALA A 1 84 ? 3.924 3.578 17.231 1.00 92.38 84 ALA A N 1
ATOM 668 C CA . ALA A 1 84 ? 5.285 3.255 17.664 1.00 92.38 84 ALA A CA 1
ATOM 669 C C . ALA A 1 84 ? 5.832 1.966 17.022 1.00 92.38 84 ALA A C 1
ATOM 671 O O . ALA A 1 84 ? 6.991 1.915 16.624 1.00 92.38 84 ALA A O 1
ATOM 672 N N . LEU A 1 85 ? 4.995 0.930 16.894 1.00 89.88 85 LEU A N 1
ATOM 673 C CA . LEU A 1 85 ? 5.373 -0.313 16.216 1.00 89.88 85 LEU A CA 1
ATOM 674 C C . LEU A 1 85 ? 5.620 -0.083 14.723 1.00 89.88 85 LEU A C 1
ATOM 676 O O . LEU A 1 85 ? 6.631 -0.528 14.193 1.00 89.88 85 LEU A O 1
ATOM 680 N N . GLN A 1 86 ? 4.723 0.648 14.059 1.00 91.81 86 GLN A N 1
ATOM 681 C CA . GLN A 1 86 ? 4.857 0.953 12.636 1.00 91.81 86 GLN A CA 1
ATOM 682 C C . GLN A 1 86 ? 6.038 1.884 12.353 1.00 91.81 86 GLN A C 1
ATOM 684 O O . GLN A 1 86 ? 6.699 1.728 11.336 1.00 91.81 86 GLN A O 1
ATOM 689 N N . THR A 1 87 ? 6.334 2.843 13.234 1.00 90.31 87 THR A N 1
ATOM 690 C CA . THR A 1 87 ? 7.509 3.709 13.085 1.00 90.31 87 THR A CA 1
ATOM 691 C C . THR A 1 87 ? 8.796 2.914 13.249 1.00 90.31 87 THR A C 1
ATOM 693 O O . THR A 1 87 ? 9.682 3.075 12.423 1.00 90.31 87 THR A O 1
ATOM 696 N N . ALA A 1 88 ? 8.867 2.001 14.225 1.00 87.62 88 ALA A N 1
ATOM 697 C CA . ALA A 1 88 ? 10.027 1.126 14.399 1.00 87.62 88 ALA A CA 1
ATOM 698 C C . ALA A 1 88 ? 10.236 0.192 13.192 1.00 87.62 88 ALA A C 1
ATOM 700 O O . ALA A 1 88 ? 11.363 -0.049 12.773 1.00 87.62 88 ALA A O 1
ATOM 701 N N . GLU A 1 89 ? 9.157 -0.320 12.595 1.00 87.38 89 GLU A N 1
ATOM 702 C CA . GLU A 1 89 ? 9.247 -1.103 11.358 1.00 87.38 89 GLU A CA 1
ATOM 703 C C . GLU A 1 89 ? 9.670 -0.235 10.160 1.00 87.38 89 GLU A C 1
ATOM 705 O O . GLU A 1 89 ? 10.497 -0.643 9.352 1.00 87.38 89 GLU A O 1
ATOM 710 N N . ASN A 1 90 ? 9.177 1.000 10.062 1.00 88.81 90 ASN A N 1
ATOM 711 C CA . ASN A 1 90 ? 9.580 1.926 9.003 1.00 88.81 90 ASN A CA 1
ATOM 712 C C . ASN A 1 90 ? 11.052 2.341 9.093 1.00 88.81 90 ASN A C 1
ATOM 714 O O . ASN A 1 90 ? 11.704 2.474 8.060 1.00 88.81 90 ASN A O 1
ATOM 718 N N . GLU A 1 91 ? 11.589 2.503 10.302 1.00 88.00 91 GLU A N 1
ATOM 719 C CA . GLU A 1 91 ? 13.014 2.773 10.529 1.00 88.00 91 GLU A CA 1
ATOM 720 C C . GLU A 1 91 ? 13.902 1.652 9.961 1.00 88.00 91 GLU A C 1
ATOM 722 O O . GLU A 1 91 ? 14.965 1.927 9.402 1.00 88.00 91 GLU A O 1
ATOM 727 N N . LYS A 1 92 ? 13.434 0.395 9.993 1.00 86.81 92 LYS A N 1
ATOM 728 C CA . LYS A 1 92 ? 14.117 -0.743 9.357 1.00 86.81 92 LYS A CA 1
ATOM 729 C C . LYS A 1 92 ? 14.204 -0.582 7.841 1.00 86.81 92 LYS A C 1
ATOM 731 O O . LYS A 1 92 ? 15.289 -0.683 7.272 1.00 86.81 92 LYS A O 1
ATOM 736 N N . TYR A 1 93 ? 13.084 -0.283 7.181 1.00 88.31 93 TYR A N 1
ATOM 737 C CA . TYR A 1 93 ? 13.076 -0.054 5.732 1.00 88.31 93 TYR A CA 1
ATOM 738 C C . TYR A 1 93 ? 13.938 1.155 5.344 1.00 88.31 93 TYR A C 1
ATOM 740 O O . TYR A 1 93 ? 14.670 1.098 4.356 1.00 88.31 93 TYR A O 1
ATOM 748 N N . GLN A 1 94 ? 13.908 2.226 6.144 1.00 87.56 94 GLN A N 1
ATOM 749 C CA . GLN A 1 94 ? 14.758 3.400 5.934 1.00 87.56 94 GLN A CA 1
ATOM 750 C C . GLN A 1 94 ? 16.247 3.052 6.003 1.00 87.56 94 GLN A C 1
ATOM 752 O O . GLN A 1 94 ? 16.998 3.487 5.137 1.00 87.56 94 GLN A O 1
ATOM 757 N N . GLY A 1 95 ? 16.662 2.197 6.939 1.00 84.06 95 GLY A N 1
ATOM 758 C CA . GLY A 1 95 ? 18.049 1.736 7.026 1.00 84.06 95 GLY A CA 1
ATOM 759 C C . GLY A 1 95 ? 18.559 1.040 5.761 1.00 84.06 95 GLY A C 1
ATOM 760 O O . GLY A 1 95 ? 19.706 1.242 5.362 1.00 84.06 95 GLY A O 1
ATOM 761 N N . ILE A 1 96 ? 17.702 0.264 5.093 1.00 86.00 96 ILE A N 1
ATOM 762 C CA . ILE A 1 96 ? 18.041 -0.378 3.815 1.00 86.00 96 ILE A CA 1
ATOM 763 C C . ILE A 1 96 ? 18.133 0.664 2.701 1.00 86.00 96 ILE A C 1
ATOM 765 O O . ILE A 1 96 ? 19.087 0.645 1.927 1.00 86.00 96 ILE A O 1
ATOM 769 N N . LEU A 1 97 ? 17.177 1.594 2.626 1.00 87.88 97 LEU A N 1
ATOM 770 C CA . LEU A 1 97 ? 17.200 2.665 1.625 1.00 87.88 97 LEU A CA 1
ATOM 771 C C . LEU A 1 97 ? 18.438 3.556 1.770 1.00 87.88 97 LEU A C 1
ATOM 773 O O . LEU A 1 97 ? 19.044 3.933 0.767 1.00 87.88 97 LEU A O 1
ATOM 777 N N . ASP A 1 98 ? 18.837 3.867 3.000 1.00 84.56 98 ASP A N 1
ATOM 778 C CA . ASP A 1 98 ? 20.037 4.652 3.271 1.00 84.56 98 ASP A CA 1
ATOM 779 C C . ASP A 1 98 ? 21.303 3.896 2.873 1.00 84.56 98 ASP A C 1
ATOM 781 O O . ASP A 1 98 ? 22.193 4.489 2.263 1.00 84.56 98 ASP A O 1
ATOM 785 N N . HIS A 1 99 ? 21.359 2.582 3.113 1.00 82.62 99 HIS A N 1
ATOM 786 C CA . HIS A 1 99 ? 22.438 1.753 2.588 1.00 82.62 99 HIS A CA 1
ATOM 787 C C . HIS A 1 99 ? 22.456 1.757 1.057 1.00 82.62 99 HIS A C 1
ATOM 789 O O . HIS A 1 99 ? 23.506 1.994 0.482 1.00 82.62 99 HIS A O 1
ATOM 795 N N . ILE A 1 100 ? 21.317 1.592 0.380 1.00 85.12 100 ILE A N 1
ATOM 796 C CA . ILE A 1 100 ? 21.259 1.620 -1.093 1.00 85.12 100 ILE A CA 1
ATOM 797 C C . ILE A 1 100 ? 21.791 2.947 -1.653 1.00 85.12 100 ILE A C 1
ATOM 799 O O . ILE A 1 100 ? 22.488 2.959 -2.664 1.00 85.12 100 ILE A O 1
ATOM 803 N N . ARG A 1 101 ? 21.484 4.065 -0.988 1.00 85.19 101 ARG A N 1
ATOM 804 C CA . ARG A 1 101 ? 21.935 5.403 -1.398 1.00 85.19 101 ARG A CA 1
ATOM 805 C C . ARG A 1 101 ? 23.428 5.642 -1.174 1.00 85.19 101 ARG A C 1
ATOM 807 O O . ARG A 1 101 ? 24.017 6.432 -1.905 1.00 85.19 101 ARG A O 1
ATOM 814 N N . GLN A 1 102 ? 24.010 5.035 -0.142 1.00 80.94 102 GLN A N 1
ATOM 815 C CA . GLN A 1 102 ? 25.367 5.342 0.331 1.00 80.94 102 GLN A CA 1
ATOM 816 C C . GLN A 1 102 ? 26.390 4.244 0.010 1.00 80.94 102 GLN A C 1
ATOM 818 O O . GLN A 1 102 ? 27.593 4.499 0.049 1.00 80.94 102 GLN A O 1
ATOM 823 N N . ALA A 1 103 ? 25.936 3.029 -0.293 1.00 77.94 103 ALA A N 1
ATOM 824 C CA . ALA A 1 103 ? 26.796 1.882 -0.520 1.00 77.94 103 ALA A CA 1
ATOM 825 C C . ALA A 1 103 ? 27.603 2.010 -1.813 1.00 77.94 103 ALA A C 1
ATOM 827 O O . ALA A 1 103 ? 27.168 2.555 -2.828 1.00 77.94 103 ALA A O 1
ATOM 828 N N . THR A 1 104 ? 28.794 1.419 -1.787 1.00 81.06 104 THR A N 1
ATOM 829 C CA . THR A 1 104 ? 29.605 1.232 -2.990 1.00 81.06 104 THR A CA 1
ATOM 830 C C . THR A 1 104 ? 28.959 0.194 -3.917 1.00 81.06 104 THR A C 1
ATOM 832 O O . THR A 1 104 ? 28.304 -0.738 -3.453 1.00 81.06 104 THR A O 1
ATOM 835 N N . SER A 1 105 ? 29.184 0.314 -5.232 1.00 77.06 105 SER A N 1
ATOM 836 C CA . SER A 1 105 ? 28.653 -0.607 -6.256 1.00 77.06 105 SER A CA 1
ATOM 837 C C . SER A 1 105 ? 28.752 -2.111 -5.900 1.00 77.06 105 SER A C 1
ATOM 839 O O . SER A 1 105 ? 27.730 -2.791 -5.995 1.00 77.06 105 SER A O 1
ATOM 841 N N . PRO A 1 106 ? 29.892 -2.657 -5.417 1.00 76.75 106 PRO A N 1
ATOM 842 C CA . PRO A 1 106 ? 29.975 -4.078 -5.060 1.00 76.75 106 PRO A CA 1
ATOM 843 C C . PRO A 1 106 ? 29.169 -4.461 -3.807 1.00 76.75 106 PRO A C 1
ATOM 845 O O . PRO A 1 106 ? 28.654 -5.575 -3.743 1.00 76.75 106 PRO A O 1
ATOM 848 N N . ALA A 1 107 ? 29.037 -3.570 -2.820 1.00 74.56 107 ALA A N 1
ATOM 849 C CA . ALA A 1 107 ? 28.211 -3.809 -1.631 1.00 74.56 107 ALA A CA 1
ATOM 850 C C . ALA A 1 107 ? 26.710 -3.735 -1.970 1.00 74.56 107 ALA A C 1
ATOM 852 O O . ALA A 1 107 ? 25.914 -4.571 -1.537 1.00 74.56 107 ALA A O 1
ATOM 853 N N . LEU A 1 108 ? 26.334 -2.797 -2.846 1.00 83.69 108 LEU A N 1
ATOM 854 C CA . LEU A 1 108 ? 24.972 -2.681 -3.357 1.00 83.69 108 LEU A CA 1
ATOM 855 C C . LEU A 1 108 ? 24.541 -3.941 -4.122 1.00 83.69 108 LEU A C 1
ATOM 857 O O . LEU A 1 108 ? 23.447 -4.448 -3.907 1.00 83.69 108 LEU A O 1
ATOM 861 N N . GLN A 1 109 ? 25.396 -4.492 -4.985 1.00 81.06 109 GLN A N 1
ATOM 862 C CA . GLN A 1 109 ? 25.060 -5.717 -5.723 1.00 81.06 109 GLN A CA 1
ATOM 863 C C . GLN A 1 109 ? 24.794 -6.901 -4.783 1.00 81.06 109 GLN A C 1
ATOM 865 O O . GLN A 1 109 ? 23.826 -7.637 -4.971 1.00 81.06 109 GLN A O 1
ATOM 870 N N . LYS A 1 110 ? 25.588 -7.044 -3.715 1.00 81.94 110 LYS A N 1
ATOM 871 C CA . LYS A 1 110 ? 25.375 -8.095 -2.710 1.00 81.94 110 LYS A CA 1
ATOM 872 C C . LYS A 1 110 ? 24.050 -7.926 -1.973 1.00 81.94 110 LYS A C 1
ATOM 874 O O . LYS A 1 110 ? 23.298 -8.891 -1.859 1.00 81.94 110 LYS A O 1
ATOM 879 N N . THR A 1 111 ? 23.723 -6.710 -1.532 1.00 83.75 111 THR A N 1
ATOM 880 C CA . THR A 1 111 ? 22.428 -6.448 -0.884 1.00 83.75 111 THR A CA 1
ATOM 881 C C . THR A 1 111 ? 21.248 -6.663 -1.824 1.00 83.75 111 THR A C 1
ATOM 883 O O . THR A 1 111 ? 20.249 -7.248 -1.412 1.00 83.75 111 THR A O 1
ATOM 886 N N . MET A 1 112 ? 21.357 -6.264 -3.095 1.00 85.94 112 MET A N 1
ATOM 887 C CA . MET A 1 112 ? 20.302 -6.496 -4.088 1.00 85.94 112 MET A CA 1
ATOM 888 C C . MET A 1 112 ? 20.087 -7.980 -4.367 1.00 85.94 112 MET A C 1
ATOM 890 O O . MET A 1 112 ? 18.944 -8.411 -4.503 1.00 85.94 112 MET A O 1
ATOM 894 N N . ASN A 1 113 ? 21.154 -8.775 -4.401 1.00 83.38 113 ASN A N 1
ATOM 895 C CA . ASN A 1 113 ? 21.040 -10.223 -4.553 1.00 83.38 113 ASN A CA 1
ATOM 896 C C . ASN A 1 113 ? 20.355 -10.860 -3.343 1.00 83.38 113 ASN A C 1
ATOM 898 O O . ASN A 1 113 ? 19.470 -11.691 -3.526 1.00 83.38 113 ASN A O 1
ATOM 902 N N . LEU A 1 114 ? 20.671 -10.413 -2.124 1.00 83.88 114 LEU A N 1
ATOM 903 C CA . LEU A 1 114 ? 19.978 -10.878 -0.920 1.00 83.88 114 LEU A CA 1
ATOM 904 C C . LEU A 1 114 ? 18.486 -10.520 -0.948 1.00 83.88 114 LEU A C 1
ATOM 906 O O . LEU A 1 114 ? 17.663 -11.395 -0.701 1.00 83.88 114 LEU A O 1
ATOM 910 N N . LEU A 1 115 ? 18.112 -9.295 -1.334 1.00 85.69 115 LEU A N 1
ATOM 911 C CA . LEU A 1 115 ? 16.701 -8.887 -1.450 1.00 85.69 115 LEU A CA 1
ATOM 912 C C . LEU A 1 115 ? 15.911 -9.684 -2.496 1.00 85.69 115 LEU A C 1
ATOM 914 O O . LEU A 1 115 ? 14.695 -9.811 -2.378 1.00 85.69 115 LEU A O 1
ATOM 918 N N . LYS A 1 116 ? 16.584 -10.210 -3.525 1.00 85.62 116 LYS A N 1
ATOM 919 C CA . LYS A 1 116 ? 15.963 -11.087 -4.529 1.00 85.62 116 LYS A CA 1
ATOM 920 C C . LYS A 1 116 ? 15.717 -12.507 -4.006 1.00 85.62 116 LYS A C 1
ATOM 922 O O . LYS A 1 116 ? 14.966 -13.253 -4.631 1.00 85.62 116 LYS A O 1
ATOM 927 N N . THR A 1 117 ? 16.322 -12.891 -2.882 1.00 84.75 117 THR A N 1
ATOM 928 C CA . THR A 1 117 ? 16.059 -14.172 -2.209 1.00 84.75 117 THR A CA 1
ATOM 929 C C . THR A 1 117 ? 14.936 -14.041 -1.178 1.00 84.75 117 THR A C 1
ATOM 931 O O . THR A 1 117 ? 14.612 -12.946 -0.723 1.00 84.75 117 THR A O 1
ATOM 934 N N . ASN A 1 118 ? 14.318 -15.161 -0.790 1.00 80.88 118 ASN A N 1
ATOM 935 C CA . ASN A 1 118 ? 13.287 -15.178 0.253 1.00 80.88 118 ASN A CA 1
ATOM 936 C C . ASN A 1 118 ? 13.936 -15.129 1.644 1.00 80.88 118 ASN A C 1
ATOM 938 O O . ASN A 1 118 ? 14.012 -16.136 2.349 1.00 80.88 118 ASN A O 1
ATOM 942 N N . ILE A 1 119 ? 14.469 -13.960 1.984 1.00 85.00 119 ILE A N 1
ATOM 943 C CA . ILE A 1 119 ? 15.231 -13.720 3.202 1.00 85.00 119 ILE A CA 1
ATOM 944 C C . ILE A 1 119 ? 14.504 -12.744 4.121 1.00 85.00 119 ILE A C 1
ATOM 946 O O . ILE A 1 119 ? 13.744 -11.886 3.664 1.00 85.00 119 ILE A O 1
ATOM 950 N N . SER A 1 120 ? 14.705 -12.881 5.433 1.00 87.19 120 SER A N 1
ATOM 951 C CA . SER A 1 120 ? 14.031 -12.006 6.385 1.00 87.19 120 SER A CA 1
ATOM 952 C C . SER A 1 120 ? 14.630 -10.597 6.362 1.00 87.19 120 SER A C 1
ATOM 954 O O . SER A 1 120 ? 15.827 -10.404 6.144 1.00 87.19 120 SER A O 1
ATOM 956 N N . LEU A 1 121 ? 13.788 -9.596 6.632 1.00 84.56 121 LEU A N 1
ATOM 957 C CA . LEU A 1 121 ? 14.212 -8.198 6.725 1.00 84.56 121 LEU A CA 1
ATOM 958 C C . LEU A 1 121 ? 15.319 -8.000 7.775 1.00 84.56 121 LEU A C 1
ATOM 960 O O . LEU A 1 121 ? 16.213 -7.180 7.586 1.00 84.56 121 LEU A O 1
ATOM 964 N N . GLU A 1 122 ? 15.276 -8.768 8.865 1.00 83.44 122 GLU A N 1
ATOM 965 C CA . GLU A 1 122 ? 16.254 -8.689 9.951 1.00 83.44 122 GLU A CA 1
ATOM 966 C C . GLU A 1 122 ? 17.642 -9.174 9.503 1.00 83.44 122 GLU A C 1
ATOM 968 O O . GLU A 1 122 ? 18.653 -8.551 9.826 1.00 83.44 122 GLU A O 1
ATOM 973 N N . ASP A 1 123 ? 17.688 -10.232 8.691 1.00 80.94 123 ASP A N 1
ATOM 974 C CA . ASP A 1 123 ? 18.934 -10.791 8.159 1.00 80.94 123 ASP A CA 1
ATOM 975 C C . ASP A 1 123 ? 19.588 -9.845 7.142 1.00 80.94 123 ASP A C 1
ATOM 977 O O . ASP A 1 123 ? 20.809 -9.671 7.132 1.00 80.94 123 ASP A O 1
ATOM 981 N N . VAL A 1 124 ? 18.775 -9.163 6.327 1.00 84.75 124 VAL A N 1
ATOM 982 C CA . VAL A 1 124 ? 19.256 -8.124 5.400 1.00 84.75 124 VAL A CA 1
ATOM 983 C C . VAL A 1 124 ? 19.866 -6.955 6.172 1.00 84.75 124 VAL A C 1
ATOM 985 O O . VAL A 1 124 ? 20.937 -6.468 5.812 1.00 84.75 124 VAL A O 1
ATOM 988 N N . LEU A 1 125 ? 19.226 -6.522 7.261 1.00 81.69 125 LEU A N 1
ATOM 989 C CA . LEU A 1 125 ? 19.755 -5.457 8.115 1.00 81.69 125 LEU A CA 1
ATOM 990 C C . LEU A 1 125 ? 21.064 -5.849 8.805 1.00 81.69 125 LEU A C 1
ATOM 992 O O . LEU A 1 125 ? 21.964 -5.016 8.929 1.00 81.69 125 LEU A O 1
ATOM 996 N N . LEU A 1 126 ? 21.198 -7.109 9.229 1.00 78.69 126 LEU A N 1
ATOM 997 C CA . LEU A 1 126 ? 22.450 -7.637 9.774 1.00 78.69 126 LEU A CA 1
ATOM 998 C C . LEU A 1 126 ? 23.580 -7.610 8.740 1.00 78.69 126 LEU A C 1
ATOM 1000 O O . LEU A 1 126 ? 24.704 -7.230 9.073 1.00 78.69 126 LEU A O 1
ATOM 1004 N N . PHE A 1 127 ? 23.287 -7.958 7.487 1.00 77.12 127 PHE A N 1
ATOM 1005 C CA . PHE A 1 127 ? 24.257 -7.881 6.396 1.00 77.12 127 PHE A CA 1
ATOM 1006 C C . PHE A 1 127 ? 24.682 -6.431 6.114 1.00 77.12 127 PHE A C 1
ATOM 1008 O O . PHE A 1 127 ? 25.871 -6.113 6.137 1.00 77.12 127 PHE A O 1
ATOM 1015 N N . VAL A 1 128 ? 23.707 -5.529 5.967 1.00 79.00 128 VAL A N 1
ATOM 1016 C CA . VAL A 1 128 ? 23.919 -4.086 5.765 1.00 79.00 128 VAL A CA 1
ATOM 1017 C C . VAL A 1 128 ? 24.789 -3.474 6.873 1.00 79.00 128 VAL A C 1
ATOM 1019 O O . VAL A 1 128 ? 25.657 -2.642 6.596 1.00 79.00 128 VAL A O 1
ATOM 1022 N N . ARG A 1 129 ? 24.601 -3.914 8.124 1.00 72.62 129 ARG A N 1
ATOM 1023 C CA . ARG A 1 129 ? 25.404 -3.494 9.282 1.00 72.62 129 ARG A CA 1
ATOM 1024 C C . ARG A 1 129 ? 26.859 -3.952 9.201 1.00 72.62 129 ARG A C 1
ATOM 1026 O O . ARG A 1 129 ? 27.754 -3.187 9.559 1.00 72.62 129 ARG A O 1
ATOM 1033 N N . ASN A 1 130 ? 27.097 -5.183 8.756 1.00 68.38 130 ASN A N 1
ATOM 1034 C CA . ASN A 1 130 ? 28.434 -5.774 8.693 1.00 68.38 130 ASN A CA 1
ATOM 1035 C C . ASN A 1 130 ? 29.270 -5.254 7.514 1.00 68.38 130 ASN A C 1
ATOM 1037 O O . ASN A 1 130 ? 30.493 -5.216 7.620 1.00 68.38 130 ASN A O 1
ATOM 1041 N N . ASP A 1 131 ? 28.627 -4.772 6.447 1.00 64.69 131 ASP A N 1
ATOM 1042 C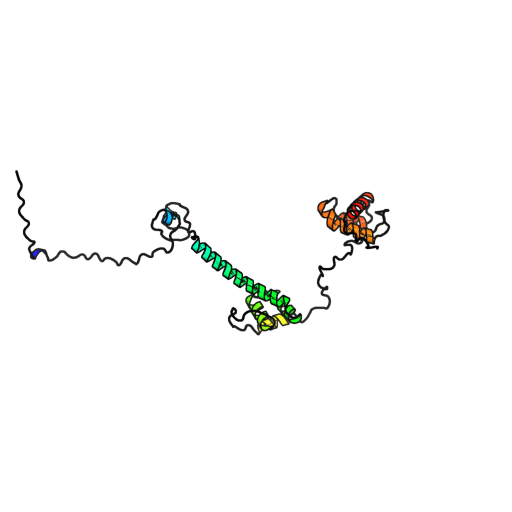 CA . ASP A 1 131 ? 29.291 -4.152 5.290 1.00 64.69 131 ASP A CA 1
ATOM 1043 C C . ASP A 1 131 ? 29.915 -2.770 5.598 1.00 64.69 131 ASP A C 1
ATOM 1045 O O . ASP A 1 131 ? 30.524 -2.146 4.731 1.00 64.69 131 ASP A O 1
ATOM 1049 N N . GLY A 1 132 ? 29.793 -2.268 6.836 1.00 56.38 132 GLY A N 1
ATOM 1050 C CA . GLY A 1 132 ? 30.511 -1.080 7.323 1.00 56.38 132 GLY A CA 1
ATOM 1051 C C . GLY A 1 132 ? 30.031 0.260 6.751 1.00 56.38 132 GLY A C 1
ATOM 1052 O O . GLY A 1 132 ? 30.565 1.303 7.120 1.00 56.38 132 GLY A O 1
ATOM 1053 N N . SER A 1 133 ? 29.010 0.243 5.889 1.00 54.66 133 SER A N 1
ATOM 1054 C CA . SER A 1 133 ? 28.436 1.425 5.229 1.00 54.66 133 SER A CA 1
ATOM 1055 C C . SER A 1 133 ? 27.107 1.897 5.842 1.00 54.66 133 SER A C 1
ATOM 1057 O O . SER A 1 133 ? 26.523 2.854 5.342 1.00 54.66 133 SER A O 1
ATOM 1059 N N . SER A 1 134 ? 26.578 1.236 6.881 1.00 50.75 134 SER A N 1
ATOM 1060 C CA . SER A 1 134 ? 25.261 1.578 7.447 1.00 50.75 134 SER A CA 1
ATOM 1061 C C . SER A 1 134 ? 25.339 2.521 8.652 1.00 50.75 134 SER A C 1
ATOM 1063 O O . SER A 1 134 ? 26.132 2.299 9.565 1.00 50.75 134 SER A O 1
ATOM 1065 N N . VAL A 1 135 ? 24.419 3.489 8.706 1.00 50.47 135 VAL A N 1
ATOM 1066 C CA . VAL A 1 135 ? 24.188 4.430 9.825 1.00 50.47 135 VAL A CA 1
ATOM 1067 C C . VAL A 1 135 ? 23.259 3.830 10.905 1.00 50.47 135 VAL A C 1
ATOM 1069 O O . VAL A 1 135 ? 22.758 4.532 11.782 1.00 50.47 135 VAL A O 1
ATOM 1072 N N . LEU A 1 136 ? 22.991 2.519 10.860 1.00 49.34 136 LEU A N 1
ATOM 1073 C CA . LEU A 1 136 ? 22.056 1.863 11.774 1.00 49.34 136 LEU A CA 1
ATOM 1074 C C . LEU A 1 136 ? 22.578 1.901 13.219 1.00 49.34 136 LEU A C 1
ATOM 1076 O O . LEU A 1 136 ? 23.651 1.383 13.536 1.00 49.34 136 LEU A O 1
ATOM 1080 N N . SER A 1 137 ? 21.793 2.515 14.110 1.00 47.66 137 SER A N 1
ATOM 1081 C CA . SER A 1 137 ? 22.085 2.575 15.542 1.00 47.66 137 SER A CA 1
ATOM 1082 C C . SER A 1 137 ? 22.186 1.160 16.114 1.00 47.66 137 SER A C 1
ATOM 1084 O O . SER A 1 137 ? 21.312 0.320 15.924 1.00 47.66 137 SER A O 1
ATOM 1086 N N . THR A 1 138 ? 23.265 0.901 16.849 1.00 47.97 138 THR A N 1
ATOM 1087 C CA . THR A 1 138 ? 23.728 -0.399 17.370 1.00 47.97 138 THR A CA 1
ATOM 1088 C C . THR A 1 138 ? 22.746 -1.114 18.321 1.00 47.97 138 THR A C 1
ATOM 1090 O O . THR A 1 138 ? 23.112 -2.131 18.907 1.00 47.97 138 THR A O 1
ATOM 1093 N N . ARG A 1 139 ? 21.543 -0.572 18.553 1.00 51.06 139 ARG A N 1
ATOM 1094 C CA . ARG A 1 139 ? 20.708 -0.871 19.726 1.00 51.06 139 ARG A CA 1
ATOM 1095 C C . ARG A 1 139 ? 19.584 -1.884 19.514 1.00 51.06 139 ARG A C 1
ATOM 1097 O O . ARG A 1 139 ? 19.187 -2.483 20.508 1.00 51.06 139 ARG A O 1
ATOM 1104 N N . ASP A 1 140 ? 19.134 -2.136 18.285 1.00 46.91 140 ASP A N 1
ATOM 1105 C CA . ASP A 1 140 ? 17.846 -2.829 18.087 1.00 46.91 140 ASP A CA 1
ATOM 1106 C C . ASP A 1 140 ? 17.924 -4.247 17.505 1.00 46.91 140 ASP A C 1
ATOM 1108 O O . ASP A 1 140 ? 16.888 -4.871 17.299 1.00 46.91 140 ASP A O 1
ATOM 1112 N N . ILE A 1 141 ? 19.125 -4.805 17.308 1.00 49.00 141 ILE A N 1
ATOM 1113 C CA . ILE A 1 141 ? 19.280 -6.182 16.812 1.00 49.00 141 ILE A CA 1
ATOM 1114 C C . ILE A 1 141 ? 20.116 -6.995 17.805 1.00 49.00 141 ILE A C 1
ATOM 1116 O O . ILE A 1 141 ? 21.292 -6.696 18.040 1.00 49.00 141 ILE A O 1
ATOM 1120 N N . SER A 1 142 ? 19.475 -8.000 18.413 1.00 46.16 142 SER A N 1
ATOM 1121 C CA . SER A 1 142 ? 20.081 -8.973 19.333 1.00 46.16 142 SER A CA 1
ATOM 1122 C C . SER A 1 142 ? 21.229 -9.723 18.642 1.00 46.16 142 SER A C 1
ATOM 1124 O O . SER A 1 142 ? 21.072 -10.114 17.486 1.00 46.16 142 SER A O 1
ATOM 1126 N N . PRO A 1 143 ? 22.380 -9.946 19.303 1.00 44.69 143 PRO A N 1
ATOM 1127 C CA . PRO A 1 143 ? 23.531 -10.553 18.662 1.00 44.69 143 PRO A CA 1
ATOM 1128 C C . PRO A 1 143 ? 23.373 -12.076 18.656 1.00 44.69 143 PRO A C 1
ATOM 1130 O O . PRO A 1 143 ? 23.744 -12.739 19.617 1.00 44.69 143 PRO A O 1
ATOM 1133 N N . GLU A 1 144 ? 22.876 -12.643 17.562 1.00 41.00 144 GLU A N 1
ATOM 1134 C CA . GLU A 1 144 ? 23.312 -13.980 17.151 1.00 41.00 144 GLU A CA 1
ATOM 1135 C C . GLU A 1 144 ? 23.917 -13.886 15.744 1.00 41.00 144 GLU A C 1
ATOM 1137 O O . GLU A 1 144 ? 23.271 -13.379 14.825 1.00 41.00 144 GLU A O 1
ATOM 1142 N N . PRO A 1 145 ? 25.188 -14.284 15.556 1.00 41.88 145 PRO A N 1
ATOM 1143 C CA . PRO A 1 145 ? 25.862 -14.125 14.279 1.00 41.88 145 PRO A CA 1
ATOM 1144 C C . PRO A 1 145 ? 25.447 -15.244 13.315 1.00 41.88 145 PRO A C 1
ATOM 1146 O O . PRO A 1 145 ? 25.986 -16.346 13.368 1.00 41.88 145 PRO A O 1
ATOM 1149 N N . ALA A 1 146 ? 24.555 -14.949 12.370 1.00 46.56 146 ALA A N 1
ATOM 1150 C CA . ALA A 1 146 ? 24.361 -15.761 11.165 1.00 46.56 146 ALA A CA 1
ATOM 1151 C C . ALA A 1 146 ? 25.435 -15.417 10.109 1.00 46.56 146 ALA A C 1
ATOM 1153 O O . ALA A 1 146 ? 25.131 -15.004 8.995 1.00 46.56 146 ALA A O 1
ATOM 1154 N N . THR A 1 147 ? 26.722 -15.480 10.463 1.00 50.53 147 THR A N 1
ATOM 1155 C CA . THR A 1 147 ? 27.784 -14.883 9.627 1.00 50.53 147 THR A CA 1
ATOM 1156 C C . THR A 1 147 ? 28.393 -15.810 8.575 1.00 50.53 147 THR A C 1
ATOM 1158 O O . THR A 1 147 ? 29.198 -15.346 7.770 1.00 50.53 147 THR A O 1
ATOM 1161 N N . THR A 1 148 ? 28.001 -17.083 8.494 1.00 52.66 148 THR A N 1
ATOM 1162 C CA . THR A 1 148 ? 28.545 -17.996 7.469 1.00 52.66 148 THR A CA 1
ATOM 1163 C C . THR A 1 148 ? 27.630 -18.219 6.268 1.00 52.66 148 THR A C 1
ATOM 1165 O O . THR A 1 148 ? 28.140 -18.315 5.157 1.00 52.66 148 THR A O 1
ATOM 1168 N N . ASP A 1 149 ? 26.307 -18.236 6.441 1.00 55.72 149 ASP A N 1
ATOM 1169 C CA . ASP A 1 149 ? 25.377 -18.635 5.365 1.00 55.72 149 ASP A CA 1
ATOM 1170 C C . ASP A 1 149 ? 25.028 -17.479 4.405 1.00 55.72 149 ASP A C 1
ATOM 1172 O O . ASP A 1 149 ? 24.980 -17.637 3.186 1.00 55.72 149 ASP A O 1
ATOM 1176 N N . LEU A 1 150 ? 24.887 -16.262 4.942 1.00 54.97 150 LEU A N 1
ATOM 1177 C CA . LEU A 1 150 ? 24.529 -15.061 4.173 1.00 54.97 150 LEU A CA 1
ATOM 1178 C C . LEU A 1 150 ? 25.607 -14.645 3.167 1.00 54.97 150 LEU A C 1
ATOM 1180 O O . LEU A 1 150 ? 25.307 -14.256 2.039 1.00 54.97 150 LEU A O 1
ATOM 1184 N N . THR A 1 151 ? 26.876 -14.759 3.561 1.00 56.78 151 THR A N 1
ATOM 1185 C CA . THR A 1 151 ? 28.017 -14.448 2.690 1.00 56.78 151 THR A CA 1
ATOM 1186 C C . THR A 1 151 ? 28.120 -15.453 1.539 1.00 56.78 151 THR A C 1
ATOM 1188 O O . THR A 1 151 ? 28.500 -15.078 0.434 1.00 56.78 151 THR A O 1
ATOM 1191 N N . LEU A 1 152 ? 27.749 -16.718 1.770 1.00 55.44 152 LEU A N 1
ATOM 1192 C CA . LEU A 1 152 ? 27.730 -17.753 0.735 1.00 55.44 152 LEU A CA 1
ATOM 1193 C C . LEU A 1 152 ? 26.598 -17.518 -0.274 1.00 55.44 152 LEU A C 1
ATOM 1195 O O . LEU A 1 152 ? 26.867 -17.555 -1.472 1.00 55.44 152 LEU A O 1
ATOM 1199 N N . LEU A 1 153 ? 25.389 -17.167 0.180 1.00 56.81 153 LEU A N 1
ATOM 1200 C CA . LEU A 1 153 ? 24.272 -16.789 -0.703 1.00 56.81 153 LEU A CA 1
ATOM 1201 C C . LEU A 1 153 ? 24.591 -15.555 -1.563 1.00 56.81 153 LEU A C 1
ATOM 1203 O O . LEU A 1 153 ? 24.258 -15.513 -2.748 1.00 56.81 153 LEU A O 1
ATOM 1207 N N . ALA A 1 154 ? 25.286 -14.565 -0.995 1.00 53.94 154 ALA A N 1
ATOM 1208 C CA . ALA A 1 154 ? 25.740 -13.395 -1.745 1.00 53.94 154 ALA A CA 1
ATOM 1209 C C . ALA A 1 154 ? 26.815 -13.742 -2.797 1.00 53.94 154 ALA A C 1
ATOM 1211 O O . ALA A 1 154 ? 26.877 -13.095 -3.843 1.00 53.94 154 ALA A O 1
ATOM 1212 N N . ASN A 1 155 ? 27.643 -14.762 -2.539 1.00 52.06 155 ASN A N 1
ATOM 1213 C CA . ASN A 1 155 ? 28.733 -15.179 -3.425 1.00 52.06 155 ASN A CA 1
ATOM 1214 C C . ASN A 1 155 ? 28.285 -16.141 -4.541 1.00 52.06 155 ASN A C 1
ATOM 1216 O O . ASN A 1 155 ? 28.900 -16.135 -5.602 1.00 52.06 155 ASN A O 1
ATOM 1220 N N . THR A 1 156 ? 27.208 -16.917 -4.360 1.00 52.44 156 THR A N 1
ATOM 1221 C CA . THR A 1 156 ? 26.705 -17.863 -5.383 1.00 52.44 156 THR A CA 1
ATOM 1222 C C . THR A 1 156 ? 26.213 -17.211 -6.680 1.00 52.44 156 THR A C 1
ATOM 1224 O O . THR A 1 156 ? 25.985 -17.914 -7.654 1.00 52.44 156 THR A O 1
ATOM 1227 N N . TYR A 1 157 ? 26.060 -15.885 -6.711 1.00 41.97 157 TYR A N 1
ATOM 1228 C CA . TYR A 1 157 ? 25.592 -15.125 -7.879 1.00 41.97 157 TYR A CA 1
ATOM 1229 C C . TYR A 1 157 ? 26.699 -14.321 -8.587 1.00 41.97 157 TYR A C 1
ATOM 1231 O O . TYR A 1 157 ? 26.400 -13.539 -9.486 1.00 41.97 157 TYR A O 1
ATOM 1239 N N . LEU A 1 158 ? 27.965 -14.456 -8.167 1.00 44.44 158 LEU A N 1
ATOM 1240 C CA . LEU A 1 158 ? 29.097 -13.746 -8.786 1.00 44.44 158 LEU A CA 1
ATOM 1241 C C . LEU A 1 158 ? 29.766 -14.518 -9.934 1.00 44.44 158 LEU A C 1
ATOM 1243 O O . LEU A 1 158 ? 30.695 -13.997 -10.549 1.00 44.44 158 LEU A O 1
ATOM 1247 N N . GLU A 1 159 ? 29.283 -15.711 -10.268 1.00 46.28 159 GLU A N 1
ATOM 1248 C CA . GLU A 1 159 ? 29.701 -16.452 -11.456 1.00 46.28 159 GLU A CA 1
ATOM 1249 C C . GLU A 1 159 ? 28.478 -16.569 -12.377 1.00 46.28 159 GLU A C 1
ATOM 1251 O O . GLU A 1 159 ? 27.452 -17.085 -11.955 1.00 46.28 159 GLU A O 1
ATOM 1256 N N . GLU A 1 160 ? 28.595 -16.048 -13.606 1.00 43.78 160 GLU A N 1
ATOM 1257 C CA . GLU A 1 160 ? 27.562 -15.971 -14.664 1.00 43.78 160 GLU A CA 1
ATOM 1258 C C . GLU A 1 160 ? 26.661 -14.716 -14.684 1.00 43.78 160 GLU A C 1
ATOM 1260 O O . GLU A 1 160 ? 25.435 -14.793 -14.659 1.00 43.78 160 GLU A O 1
ATOM 1265 N N . THR A 1 161 ? 27.244 -13.530 -14.893 1.00 37.69 161 THR A N 1
ATOM 1266 C CA . THR A 1 161 ? 26.565 -12.537 -15.750 1.00 37.69 161 THR A CA 1
ATOM 1267 C C . THR A 1 161 ? 27.380 -12.325 -17.010 1.00 37.69 161 THR A C 1
ATOM 1269 O O . THR A 1 161 ? 28.383 -11.608 -17.020 1.00 37.69 161 THR A O 1
ATOM 1272 N N . ASP A 1 162 ? 26.931 -13.013 -18.054 1.00 35.28 162 ASP A N 1
ATOM 1273 C CA . ASP A 1 162 ? 27.272 -12.779 -19.447 1.00 35.28 162 ASP A CA 1
ATOM 1274 C C . ASP A 1 162 ? 27.095 -11.288 -19.802 1.00 35.28 162 ASP A C 1
ATOM 1276 O O . ASP A 1 162 ? 26.241 -10.590 -19.248 1.00 35.28 162 ASP A O 1
ATOM 1280 N N . GLN A 1 163 ? 27.938 -10.778 -20.696 1.00 48.03 163 GLN A N 1
ATOM 1281 C CA . GLN A 1 163 ? 28.173 -9.349 -20.957 1.00 48.03 163 GLN A CA 1
ATOM 1282 C C . GLN A 1 163 ? 27.030 -8.637 -21.719 1.00 48.03 163 GLN A C 1
ATOM 1284 O O . GLN A 1 163 ? 27.278 -7.713 -22.490 1.00 48.03 163 GLN A O 1
ATOM 1289 N N . THR A 1 164 ? 25.770 -9.026 -21.523 1.00 45.66 164 THR A N 1
ATOM 1290 C CA . THR A 1 164 ? 24.629 -8.562 -22.336 1.00 45.66 164 THR A CA 1
ATOM 1291 C C . THR A 1 164 ? 23.440 -8.039 -21.525 1.00 45.66 164 THR A C 1
ATOM 1293 O O . THR A 1 164 ? 22.307 -8.050 -21.999 1.00 45.66 164 THR A O 1
ATOM 1296 N N . VAL A 1 165 ? 23.665 -7.510 -20.319 1.00 43.75 165 VAL A N 1
ATOM 1297 C CA . VAL A 1 165 ? 22.625 -6.742 -19.612 1.00 43.75 165 VAL A CA 1
ATOM 1298 C C . VAL A 1 165 ? 22.466 -5.379 -20.306 1.00 43.75 165 VAL A C 1
ATOM 1300 O O . VAL A 1 165 ? 23.443 -4.623 -20.353 1.00 43.75 165 VAL A O 1
ATOM 1303 N N . PRO A 1 166 ? 21.279 -5.021 -20.841 1.00 43.66 166 PRO A N 1
ATOM 1304 C CA . PRO A 1 166 ? 21.059 -3.695 -21.401 1.00 43.66 166 PRO A CA 1
ATOM 1305 C C . PRO A 1 166 ? 21.305 -2.652 -20.313 1.00 43.66 166 PRO A C 1
ATOM 1307 O O . PRO A 1 166 ? 20.826 -2.794 -19.184 1.00 43.66 166 PRO A O 1
ATOM 1310 N N . LYS A 1 167 ? 22.074 -1.612 -20.645 1.00 51.75 167 LYS A N 1
ATOM 1311 C CA . LYS A 1 167 ? 22.288 -0.454 -19.773 1.00 51.75 167 LYS A CA 1
ATOM 1312 C C . LYS A 1 167 ? 20.927 0.036 -19.261 1.00 51.75 167 LYS A C 1
ATOM 1314 O O . LYS A 1 167 ? 19.992 0.188 -20.038 1.00 51.75 167 LYS A O 1
ATOM 1319 N N . GLN A 1 168 ? 20.856 0.232 -17.948 1.00 51.00 168 GLN A N 1
ATOM 1320 C CA . GLN A 1 168 ? 19.774 0.865 -17.195 1.00 51.00 168 GLN A CA 1
ATOM 1321 C C . GLN A 1 168 ? 18.991 1.894 -18.034 1.00 51.00 168 GLN A C 1
ATOM 1323 O O . GLN A 1 168 ? 19.604 2.787 -18.612 1.00 51.00 168 GLN A O 1
ATOM 1328 N N . ILE A 1 169 ? 17.658 1.777 -18.078 1.00 51.25 169 ILE A N 1
ATOM 1329 C CA . ILE A 1 169 ? 16.776 2.755 -18.736 1.00 51.25 169 ILE A CA 1
ATOM 1330 C C . ILE A 1 169 ? 16.978 4.110 -18.043 1.00 51.25 169 ILE A C 1
ATOM 1332 O O . ILE A 1 169 ? 16.556 4.308 -16.901 1.00 51.25 169 ILE A O 1
ATOM 1336 N N . GLU A 1 170 ? 17.668 5.031 -18.712 1.00 43.62 170 GLU A N 1
ATOM 1337 C CA . GLU A 1 170 ? 17.773 6.427 -18.301 1.00 43.62 170 GLU A CA 1
ATOM 1338 C C . GLU A 1 170 ? 16.451 7.130 -18.626 1.00 43.62 170 GLU A C 1
ATOM 1340 O O . GLU A 1 170 ? 16.212 7.520 -19.760 1.00 43.62 170 GLU A O 1
ATOM 1345 N N . LEU A 1 171 ? 15.606 7.364 -17.616 1.00 51.44 171 LEU A N 1
ATOM 1346 C CA . LEU A 1 171 ? 14.405 8.214 -17.738 1.00 51.44 171 LEU A CA 1
ATOM 1347 C C . LEU A 1 171 ? 14.717 9.706 -18.027 1.00 51.44 171 LEU A C 1
ATOM 1349 O O . LEU A 1 171 ? 13.821 10.542 -17.973 1.00 51.44 171 LEU A O 1
ATOM 1353 N N . GLY A 1 172 ? 15.984 10.061 -18.270 1.00 47.16 172 GLY A N 1
ATOM 1354 C CA . GLY A 1 172 ? 16.442 11.425 -18.561 1.00 47.16 172 GLY A CA 1
ATOM 1355 C C . GLY A 1 172 ? 16.606 11.734 -20.049 1.00 47.16 172 GLY A C 1
ATOM 1356 O O . GLY A 1 172 ? 16.938 12.865 -20.389 1.00 47.16 172 GLY A O 1
ATOM 1357 N N . VAL A 1 173 ? 16.376 10.750 -20.918 1.00 48.28 173 VAL A N 1
ATOM 1358 C CA . VAL A 1 173 ? 16.308 10.928 -22.367 1.00 48.28 173 VAL A CA 1
ATOM 1359 C C . VAL A 1 173 ? 14.920 10.446 -22.765 1.00 48.28 173 VAL A C 1
ATOM 1361 O O . VAL A 1 173 ? 14.657 9.245 -22.747 1.00 48.28 173 VAL A O 1
ATOM 1364 N N . MET A 1 174 ? 13.998 11.369 -23.053 1.00 51.19 174 MET A N 1
ATOM 1365 C CA . MET A 1 174 ? 12.904 11.004 -23.950 1.00 51.19 174 MET A CA 1
ATOM 1366 C C . MET A 1 174 ? 13.610 10.679 -25.263 1.00 51.19 174 MET A C 1
ATOM 1368 O O . MET A 1 174 ? 14.256 11.544 -25.843 1.00 51.19 174 MET A O 1
ATOM 1372 N N . ASP A 1 175 ? 13.684 9.393 -25.597 1.00 56.19 175 ASP A N 1
ATOM 1373 C CA . ASP A 1 175 ? 14.286 8.950 -26.848 1.00 56.19 175 ASP A CA 1
ATOM 1374 C C . ASP A 1 175 ? 13.387 9.523 -27.947 1.00 56.19 175 ASP A C 1
ATOM 1376 O O . ASP A 1 175 ? 12.280 9.028 -28.137 1.00 56.19 175 ASP A O 1
ATOM 1380 N N . ASP A 1 176 ? 13.832 10.581 -28.633 1.00 64.31 176 ASP A N 1
ATOM 1381 C CA . ASP A 1 176 ? 13.113 11.212 -29.758 1.00 64.31 176 ASP A CA 1
ATOM 1382 C C . ASP A 1 176 ? 13.026 10.277 -30.983 1.00 64.31 176 ASP A C 1
ATOM 1384 O O . ASP A 1 176 ? 12.688 10.682 -32.094 1.00 64.31 176 ASP A O 1
ATOM 1388 N N . ARG A 1 177 ? 13.369 8.997 -30.806 1.00 75.88 177 ARG A N 1
ATOM 1389 C CA . ARG A 1 177 ? 13.233 7.984 -31.835 1.00 75.88 177 ARG A CA 1
ATOM 1390 C C . ARG A 1 177 ? 11.758 7.680 -32.053 1.00 75.88 177 ARG A C 1
ATOM 1392 O O . ARG A 1 177 ? 11.043 7.388 -31.090 1.00 75.88 177 ARG A O 1
ATOM 1399 N N . PRO A 1 178 ? 11.305 7.664 -33.313 1.00 79.50 178 PRO A N 1
ATOM 1400 C CA . PRO A 1 178 ? 9.957 7.230 -33.614 1.00 79.50 178 PRO A CA 1
ATOM 1401 C C . PRO A 1 178 ? 9.769 5.776 -33.163 1.00 79.50 178 PRO A C 1
ATOM 1403 O O . PRO A 1 178 ? 10.640 4.925 -33.342 1.00 79.50 178 PRO A O 1
ATOM 1406 N N . LEU A 1 179 ? 8.611 5.493 -32.569 1.00 82.25 179 LEU A N 1
ATOM 1407 C CA . LEU A 1 179 ? 8.215 4.151 -32.141 1.00 82.25 179 LEU A CA 1
ATOM 1408 C C . LEU A 1 179 ? 7.981 3.217 -33.336 1.00 82.25 179 LEU A C 1
ATOM 1410 O O . LEU A 1 179 ? 8.054 1.997 -33.187 1.00 82.25 179 LEU A O 1
ATOM 1414 N N . TYR A 1 180 ? 7.705 3.790 -34.508 1.00 84.62 180 TYR A N 1
ATOM 1415 C CA . TYR A 1 180 ? 7.361 3.073 -35.728 1.00 84.62 180 TYR A CA 1
ATOM 1416 C C . TYR A 1 180 ? 8.179 3.596 -36.907 1.00 84.62 180 TYR A C 1
ATOM 1418 O O . TYR A 1 180 ? 8.335 4.802 -37.051 1.00 84.62 180 TYR A O 1
ATOM 1426 N N . ASP A 1 181 ? 8.657 2.684 -37.753 1.00 87.75 181 ASP A N 1
ATOM 1427 C CA . ASP A 1 181 ? 9.316 2.989 -39.026 1.00 87.75 181 ASP A CA 1
ATOM 1428 C C . ASP A 1 181 ? 8.266 2.924 -40.145 1.00 87.75 181 ASP A C 1
ATOM 1430 O O . ASP A 1 181 ? 7.745 1.848 -40.470 1.00 87.75 181 ASP A O 1
ATOM 1434 N N . LEU A 1 182 ? 7.876 4.093 -40.654 1.00 88.19 182 LEU A N 1
ATOM 1435 C CA . LEU A 1 182 ? 6.795 4.276 -41.618 1.00 88.19 182 LEU A CA 1
ATOM 1436 C C . LEU A 1 182 ? 7.276 5.066 -42.830 1.00 88.19 182 LEU A C 1
ATOM 1438 O O . LEU A 1 182 ? 8.064 6.001 -42.720 1.00 88.19 182 LEU A O 1
ATOM 1442 N N . LYS A 1 183 ? 6.734 4.713 -43.996 1.00 89.12 183 LYS A N 1
ATOM 1443 C CA . LYS A 1 183 ? 7.024 5.403 -45.253 1.00 89.12 183 LYS A CA 1
ATOM 1444 C C . LYS A 1 183 ? 5.962 6.443 -45.571 1.00 89.12 183 LYS A C 1
ATOM 1446 O O . LYS A 1 183 ? 4.769 6.203 -45.390 1.00 89.12 183 LYS A O 1
ATOM 1451 N N . SER A 1 184 ? 6.408 7.577 -46.093 1.00 87.19 184 SER A N 1
ATOM 1452 C CA . SER A 1 184 ? 5.573 8.669 -46.592 1.00 87.19 184 SER A CA 1
ATOM 1453 C C . SER A 1 184 ? 4.777 8.256 -47.834 1.00 87.19 184 SER A C 1
ATOM 1455 O O . SER A 1 184 ? 3.569 8.483 -47.911 1.00 87.19 184 SER A O 1
ATOM 1457 N N . ALA A 1 185 ? 5.415 7.578 -48.788 1.00 86.31 185 ALA A N 1
ATOM 1458 C CA . ALA A 1 185 ? 4.765 7.050 -49.983 1.00 86.31 185 ALA A CA 1
ATOM 1459 C C . ALA A 1 185 ? 4.169 5.646 -49.740 1.00 86.31 185 ALA A C 1
ATOM 1461 O O . ALA A 1 185 ? 4.806 4.837 -49.062 1.00 86.31 185 ALA A O 1
ATOM 1462 N N . PRO A 1 186 ? 2.998 5.310 -50.326 1.00 87.75 186 PRO A N 1
ATOM 1463 C CA . PRO A 1 186 ? 2.145 6.110 -51.226 1.00 87.75 186 PRO A CA 1
ATOM 1464 C C . PRO A 1 186 ? 1.107 6.999 -50.506 1.00 87.75 186 PRO A C 1
ATOM 1466 O O . PRO A 1 186 ? 0.157 7.487 -51.123 1.00 87.75 186 PRO A O 1
ATOM 1469 N N . TRP A 1 187 ? 1.240 7.160 -49.196 1.00 88.75 187 TRP A N 1
ATOM 1470 C CA . TRP A 1 187 ? 0.162 7.570 -48.303 1.00 88.75 187 TRP A CA 1
ATOM 1471 C C . TRP A 1 187 ? -0.024 9.077 -48.164 1.00 88.75 187 TRP A C 1
ATOM 1473 O O . TRP A 1 187 ? -1.148 9.573 -48.060 1.00 88.75 187 TRP A O 1
ATOM 1483 N N . THR A 1 188 ? 1.063 9.834 -48.213 1.00 87.06 188 THR A N 1
ATOM 1484 C CA . THR A 1 188 ? 1.023 11.289 -48.178 1.00 87.06 188 THR A CA 1
ATOM 1485 C C . THR A 1 188 ? 1.826 11.879 -49.327 1.00 87.06 188 THR A C 1
ATOM 1487 O O . THR A 1 188 ? 2.857 11.357 -49.727 1.00 87.06 188 THR A O 1
ATOM 1490 N N . ALA A 1 189 ? 1.315 12.980 -49.876 1.00 88.06 189 ALA A N 1
ATOM 1491 C CA . ALA A 1 189 ? 2.045 13.848 -50.799 1.00 88.06 189 ALA A CA 1
ATOM 1492 C C . ALA A 1 189 ? 2.470 15.160 -50.111 1.00 88.06 189 ALA A C 1
ATOM 1494 O O . ALA A 1 189 ? 2.923 16.090 -50.775 1.00 88.06 189 ALA A O 1
ATOM 1495 N N . ALA A 1 190 ? 2.235 15.278 -48.797 1.00 86.12 190 ALA A N 1
ATOM 1496 C CA . ALA A 1 190 ? 2.533 16.480 -48.026 1.00 86.12 190 ALA A CA 1
ATOM 1497 C C . ALA A 1 190 ? 4.021 16.578 -47.658 1.00 86.12 190 ALA A C 1
ATOM 1499 O O . ALA A 1 190 ? 4.533 17.680 -47.481 1.00 86.12 190 ALA A O 1
ATOM 1500 N N . THR A 1 191 ? 4.700 15.437 -47.550 1.00 87.06 191 THR A N 1
ATOM 1501 C CA . THR A 1 191 ? 6.136 15.331 -47.301 1.00 87.06 191 THR A CA 1
ATOM 1502 C C . THR A 1 191 ? 6.664 14.045 -47.931 1.00 87.06 191 THR A C 1
ATOM 1504 O O . THR A 1 191 ? 5.932 13.059 -47.987 1.00 87.06 191 THR A O 1
ATOM 1507 N N . ASP A 1 192 ? 7.923 14.067 -48.367 1.00 89.19 192 ASP A N 1
ATOM 1508 C CA . ASP A 1 192 ? 8.672 12.886 -48.828 1.00 89.19 192 ASP A CA 1
ATOM 1509 C C . ASP A 1 192 ? 9.632 12.366 -47.731 1.00 89.19 192 ASP A C 1
ATOM 1511 O O . ASP A 1 192 ? 10.479 11.510 -47.981 1.00 89.19 192 ASP A O 1
ATOM 1515 N N . ASP A 1 193 ? 9.551 12.939 -46.524 1.00 88.94 193 ASP A N 1
ATOM 1516 C CA . ASP A 1 193 ? 10.407 12.610 -45.385 1.00 88.94 193 ASP A CA 1
ATOM 1517 C C . ASP A 1 193 ? 9.770 11.515 -44.512 1.00 88.94 193 ASP A C 1
ATOM 1519 O O . ASP A 1 193 ? 8.851 11.768 -43.725 1.00 88.94 193 ASP A O 1
ATOM 1523 N N . ASP A 1 194 ? 10.273 10.290 -44.672 1.00 90.19 194 ASP A N 1
ATOM 1524 C CA . ASP A 1 194 ? 9.845 9.102 -43.926 1.00 90.19 194 ASP A CA 1
ATOM 1525 C C . ASP A 1 194 ? 10.140 9.219 -42.418 1.00 90.19 194 ASP A C 1
ATOM 1527 O O . ASP A 1 194 ? 9.360 8.734 -41.596 1.00 90.19 194 ASP A O 1
ATOM 1531 N N . GLU A 1 195 ? 11.221 9.903 -42.029 1.00 87.31 195 GLU A N 1
ATOM 1532 C CA . GLU A 1 195 ? 11.605 10.082 -40.623 1.00 87.31 195 GLU A CA 1
ATOM 1533 C C . GLU A 1 195 ? 10.625 11.027 -39.919 1.00 87.31 195 GLU A C 1
ATOM 1535 O O . GLU A 1 195 ? 10.134 10.736 -38.822 1.00 87.31 195 GLU A O 1
ATOM 1540 N N . LEU A 1 196 ? 10.240 12.107 -40.601 1.00 86.38 196 LEU A N 1
ATOM 1541 C CA . LEU A 1 196 ? 9.218 13.031 -40.118 1.00 86.38 196 LEU A CA 1
ATOM 1542 C C . LEU A 1 196 ? 7.845 12.353 -39.986 1.00 86.38 196 LEU A C 1
ATOM 1544 O O . LEU A 1 196 ? 7.168 12.528 -38.971 1.00 86.38 196 LEU A O 1
ATOM 1548 N N . VAL A 1 197 ? 7.428 11.561 -40.981 1.00 89.62 197 VAL A N 1
ATOM 1549 C CA . VAL A 1 197 ? 6.160 10.805 -40.930 1.00 89.62 197 VAL A CA 1
ATOM 1550 C C . VAL A 1 197 ? 6.172 9.815 -39.769 1.00 89.62 197 VAL A C 1
ATOM 1552 O O . VAL A 1 197 ? 5.219 9.771 -38.988 1.00 89.62 197 VAL A O 1
ATOM 1555 N N . SER A 1 198 ? 7.268 9.077 -39.609 1.00 90.38 198 SER A N 1
ATOM 1556 C CA . SER A 1 198 ? 7.481 8.130 -38.513 1.00 90.38 198 SER A CA 1
ATOM 1557 C C . SER A 1 198 ? 7.353 8.804 -37.145 1.00 90.38 198 SER A C 1
ATOM 1559 O O . SER A 1 198 ? 6.673 8.291 -36.248 1.00 90.38 198 SER A O 1
ATOM 1561 N N . HIS A 1 199 ? 7.938 9.992 -36.982 1.00 87.75 199 HIS A N 1
ATOM 1562 C CA . HIS A 1 199 ? 7.858 10.750 -35.735 1.00 87.75 199 HIS A CA 1
ATOM 1563 C C . HIS A 1 199 ? 6.444 11.279 -35.466 1.00 87.75 199 HIS A C 1
ATOM 1565 O O . HIS A 1 199 ? 5.938 11.145 -34.346 1.00 87.75 199 HIS A O 1
ATOM 1571 N N . LEU A 1 200 ? 5.779 11.843 -36.476 1.00 88.12 200 LEU A N 1
ATOM 1572 C CA . LEU A 1 200 ? 4.425 12.380 -36.339 1.00 88.12 200 LEU A CA 1
ATOM 1573 C C . LEU A 1 200 ? 3.414 11.282 -35.999 1.00 88.12 200 LEU A C 1
ATOM 1575 O O . LEU A 1 200 ? 2.614 11.455 -35.082 1.00 88.12 200 LEU A O 1
ATOM 1579 N N . PHE A 1 201 ? 3.481 10.125 -36.658 1.00 88.62 201 PHE A N 1
ATOM 1580 C CA . PHE A 1 201 ? 2.616 8.991 -36.323 1.00 88.62 201 PHE A CA 1
ATOM 1581 C C . PHE A 1 201 ? 2.899 8.430 -34.932 1.00 88.62 201 PHE A C 1
ATOM 1583 O O . PHE A 1 201 ? 1.962 8.119 -34.199 1.00 88.62 201 PHE A O 1
ATOM 1590 N N . SER A 1 202 ? 4.171 8.348 -34.536 1.00 88.25 202 SER A N 1
ATOM 1591 C CA . SER A 1 202 ? 4.538 7.929 -33.181 1.00 88.25 202 SER A CA 1
ATOM 1592 C C . SER A 1 202 ? 3.970 8.883 -32.127 1.00 88.25 202 SER A C 1
ATOM 1594 O O . SER A 1 202 ? 3.437 8.431 -31.113 1.00 88.25 202 SER A O 1
ATOM 1596 N N . SER A 1 203 ? 4.009 10.193 -32.391 1.00 84.81 203 SER A N 1
ATOM 1597 C CA . SER A 1 203 ? 3.417 11.220 -31.526 1.00 84.81 203 SER A CA 1
ATOM 1598 C C . SER A 1 203 ? 1.889 11.102 -31.466 1.00 84.81 203 SER A C 1
ATOM 1600 O O . SER A 1 203 ? 1.322 10.991 -30.379 1.00 84.81 203 SER A O 1
ATOM 1602 N N . PHE A 1 204 ? 1.228 11.000 -32.624 1.00 86.19 204 PHE A N 1
ATOM 1603 C CA . PHE A 1 204 ? -0.221 10.814 -32.725 1.00 86.19 204 PHE A CA 1
ATOM 1604 C C . PHE A 1 204 ? -0.699 9.564 -31.982 1.00 86.19 204 PHE A C 1
ATOM 1606 O O . PHE A 1 204 ? -1.668 9.624 -31.231 1.00 86.19 204 PHE A O 1
ATOM 1613 N N . ILE A 1 205 ? -0.018 8.428 -32.142 1.00 84.94 205 ILE A N 1
ATOM 1614 C CA . ILE A 1 205 ? -0.386 7.179 -31.462 1.00 84.94 205 ILE A CA 1
ATOM 1615 C C . ILE A 1 205 ? -0.229 7.310 -29.945 1.00 84.94 205 ILE A C 1
ATOM 1617 O O . ILE A 1 205 ? -1.101 6.876 -29.190 1.00 84.94 205 ILE A O 1
ATOM 1621 N N . THR A 1 206 ? 0.860 7.939 -29.507 1.00 83.81 206 THR A N 1
ATOM 1622 C CA . THR A 1 206 ? 1.185 8.091 -28.086 1.00 83.81 206 THR A CA 1
ATOM 1623 C C . THR A 1 206 ? 0.207 9.020 -27.368 1.00 83.81 206 THR A C 1
ATOM 1625 O O . THR A 1 206 ? -0.204 8.720 -26.245 1.00 83.81 206 THR A O 1
ATOM 1628 N N . TRP A 1 207 ? -0.179 10.130 -28.001 1.00 81.31 207 TRP A N 1
ATOM 1629 C CA . TRP A 1 207 ? -0.908 11.209 -27.330 1.00 81.31 207 TRP A CA 1
ATOM 1630 C C . TRP A 1 207 ? -2.378 11.331 -27.740 1.00 81.31 207 TRP A C 1
ATOM 1632 O O . TRP A 1 207 ? -3.222 11.613 -26.888 1.00 81.31 207 TRP A O 1
ATOM 1642 N N . ASP A 1 208 ? -2.713 11.062 -29.002 1.00 78.19 208 ASP A N 1
ATOM 1643 C CA . ASP A 1 208 ? -4.029 11.376 -29.569 1.00 78.19 208 ASP A CA 1
ATOM 1644 C C . ASP A 1 208 ? -4.878 10.126 -29.851 1.00 78.19 208 ASP A C 1
ATOM 1646 O O . ASP A 1 208 ? -6.083 10.104 -29.575 1.00 78.19 208 ASP A O 1
ATOM 1650 N N . ALA A 1 209 ? -4.272 9.043 -30.344 1.00 74.94 209 ALA A N 1
ATOM 1651 C CA . ALA A 1 209 ? -4.997 7.838 -30.746 1.00 74.94 209 ALA A CA 1
ATOM 1652 C C . ALA A 1 209 ? -5.654 7.121 -29.557 1.00 74.94 209 ALA A C 1
ATOM 1654 O O . ALA A 1 209 ? -6.764 6.610 -29.692 1.00 74.94 209 ALA A O 1
ATOM 1655 N N . ILE A 1 210 ? -5.027 7.151 -28.375 1.00 67.88 210 ILE A N 1
ATOM 1656 C CA . ILE A 1 210 ? -5.593 6.574 -27.142 1.00 67.88 210 ILE A CA 1
ATOM 1657 C C . ILE A 1 210 ? -6.864 7.323 -26.716 1.00 67.88 210 ILE A C 1
ATOM 1659 O O . ILE A 1 210 ? -7.814 6.712 -26.223 1.00 67.88 210 ILE A O 1
ATOM 1663 N N . ALA A 1 211 ? -6.899 8.644 -26.903 1.00 70.94 211 ALA A N 1
ATOM 1664 C CA . ALA A 1 211 ? -8.037 9.470 -26.514 1.00 70.94 211 ALA A CA 1
ATOM 1665 C C . ALA A 1 211 ? -9.191 9.398 -27.526 1.00 70.94 211 ALA A C 1
ATOM 1667 O O . ALA A 1 211 ? -10.356 9.508 -27.136 1.00 70.94 211 ALA A O 1
ATOM 1668 N N . LEU A 1 212 ? -8.877 9.227 -28.814 1.00 70.69 212 LEU A N 1
ATOM 1669 C CA . LEU A 1 212 ? -9.851 9.332 -29.903 1.00 70.69 212 LEU A CA 1
ATOM 1670 C C . LEU A 1 212 ? -10.317 7.973 -30.457 1.00 70.69 212 LEU A C 1
ATOM 1672 O O . LEU A 1 212 ? -11.442 7.887 -30.945 1.00 70.69 212 LEU A O 1
ATOM 1676 N N . ASN A 1 213 ? -9.498 6.918 -30.347 1.00 76.00 213 ASN A N 1
ATOM 1677 C CA . ASN A 1 213 ? -9.782 5.527 -30.736 1.00 76.00 213 ASN A CA 1
ATOM 1678 C C . ASN A 1 213 ? -10.517 5.387 -32.089 1.00 76.00 213 ASN A C 1
ATOM 1680 O O . ASN A 1 213 ? -11.527 4.685 -32.196 1.00 76.00 213 ASN A O 1
ATOM 1684 N N . PHE A 1 214 ? -10.048 6.102 -33.117 1.00 73.62 214 PHE A N 1
ATOM 1685 C CA . PHE A 1 214 ? -10.705 6.152 -34.430 1.00 73.62 214 PHE A CA 1
ATOM 1686 C C . PHE A 1 214 ? -10.611 4.842 -35.219 1.00 73.62 214 PHE A C 1
ATOM 1688 O O . PHE A 1 214 ? -11.506 4.539 -36.008 1.00 73.62 214 PHE A O 1
ATOM 1695 N N . PHE A 1 215 ? -9.538 4.083 -35.020 1.00 81.44 215 PHE A N 1
ATOM 1696 C CA . PHE A 1 215 ? -9.256 2.825 -35.702 1.00 81.44 215 PHE A CA 1
ATOM 1697 C C . PHE A 1 215 ? -8.339 1.956 -34.838 1.00 81.44 215 PHE A C 1
ATOM 1699 O O . PHE A 1 215 ? -7.745 2.430 -33.869 1.00 81.44 215 PHE A O 1
ATOM 1706 N N . ASP A 1 216 ? -8.254 0.675 -35.187 1.00 86.81 216 ASP A N 1
ATOM 1707 C CA . ASP A 1 216 ? -7.323 -0.260 -34.564 1.00 86.81 216 ASP A CA 1
ATOM 1708 C C . ASP A 1 216 ? -5.902 0.033 -35.064 1.00 86.81 216 ASP A C 1
ATOM 1710 O O . ASP A 1 216 ? -5.638 -0.031 -36.266 1.00 86.81 216 ASP A O 1
ATOM 1714 N N . ILE A 1 217 ? -5.022 0.427 -34.142 1.00 85.75 217 ILE A N 1
ATOM 1715 C CA . ILE A 1 217 ? -3.679 0.935 -34.449 1.00 85.75 217 ILE A CA 1
ATOM 1716 C C . ILE A 1 217 ? -2.805 -0.172 -35.040 1.00 85.75 217 ILE A C 1
ATOM 1718 O O . ILE A 1 217 ? -2.081 0.080 -36.000 1.00 85.75 217 ILE A O 1
ATOM 1722 N N . ASP A 1 218 ? -2.905 -1.394 -34.519 1.00 86.38 218 ASP A N 1
ATOM 1723 C CA . ASP A 1 218 ? -2.065 -2.508 -34.956 1.00 86.38 218 ASP A CA 1
ATOM 1724 C C . ASP A 1 218 ? -2.431 -2.921 -36.389 1.00 86.38 218 ASP A C 1
ATOM 1726 O O . ASP A 1 218 ? -1.559 -3.051 -37.250 1.00 86.38 218 ASP A O 1
ATOM 1730 N N . ILE A 1 219 ? -3.735 -3.032 -36.670 1.00 86.50 219 ILE A N 1
ATOM 1731 C CA . ILE A 1 219 ? -4.247 -3.370 -38.008 1.00 86.50 219 ILE A CA 1
ATOM 1732 C C . ILE A 1 219 ? -3.932 -2.254 -39.012 1.00 86.50 219 ILE A C 1
ATOM 1734 O O . ILE A 1 219 ? -3.585 -2.523 -40.162 1.00 86.50 219 ILE A O 1
ATOM 1738 N N . PHE A 1 220 ? -4.052 -0.996 -38.587 1.00 87.25 220 PHE A N 1
ATOM 1739 C CA . PHE A 1 220 ? -3.744 0.156 -39.426 1.00 87.25 220 PHE A CA 1
ATOM 1740 C C . PHE A 1 220 ? -2.256 0.215 -39.802 1.00 87.25 220 PHE A C 1
ATOM 1742 O O . PHE A 1 220 ? -1.938 0.397 -40.975 1.00 87.25 220 PHE A O 1
ATOM 1749 N N . LEU A 1 221 ? -1.347 0.009 -38.843 1.00 87.88 221 LEU A N 1
ATOM 1750 C CA . LEU A 1 221 ? 0.097 0.007 -39.101 1.00 87.88 221 LEU A CA 1
ATOM 1751 C C . LEU A 1 221 ? 0.512 -1.142 -40.028 1.00 87.88 221 LEU A C 1
ATOM 1753 O O . LEU A 1 221 ? 1.316 -0.933 -40.938 1.00 87.88 221 LEU A O 1
ATOM 1757 N N . GLU A 1 222 ? -0.065 -2.333 -39.846 1.00 88.81 222 GLU A N 1
ATOM 1758 C CA . GLU A 1 222 ? 0.174 -3.477 -40.733 1.00 88.81 222 GLU A CA 1
ATOM 1759 C C . GLU A 1 222 ? -0.300 -3.181 -42.164 1.00 88.81 222 GLU A C 1
ATOM 1761 O O . GLU A 1 222 ? 0.428 -3.428 -43.128 1.00 88.81 222 GLU A O 1
ATOM 1766 N N . ALA A 1 223 ? -1.482 -2.574 -42.312 1.00 87.50 223 ALA A N 1
ATOM 1767 C CA . ALA A 1 223 ? -2.007 -2.161 -43.610 1.00 87.50 223 ALA A CA 1
ATOM 1768 C C . ALA A 1 223 ? -1.156 -1.063 -44.271 1.00 87.50 223 ALA A C 1
ATOM 1770 O O . ALA A 1 223 ? -0.931 -1.103 -45.481 1.00 87.50 223 ALA A O 1
ATOM 1771 N N . MET A 1 224 ? -0.647 -0.109 -43.488 1.00 86.81 224 MET A N 1
ATOM 1772 C CA . MET A 1 224 ? 0.198 0.982 -43.975 1.00 86.81 224 MET A CA 1
ATOM 1773 C C . MET A 1 224 ? 1.561 0.469 -44.472 1.00 86.81 224 MET A C 1
ATOM 1775 O O . MET A 1 224 ? 2.042 0.894 -45.522 1.00 86.81 224 MET A O 1
ATOM 1779 N N . GLN A 1 225 ? 2.166 -0.493 -43.771 1.00 86.44 225 GLN A N 1
ATOM 1780 C CA . GLN A 1 225 ? 3.414 -1.135 -44.205 1.00 86.44 225 GLN A CA 1
ATOM 1781 C C . GLN A 1 225 ? 3.206 -2.109 -45.375 1.00 86.44 225 GLN A C 1
ATOM 1783 O O . GLN A 1 225 ? 4.095 -2.270 -46.211 1.00 86.44 225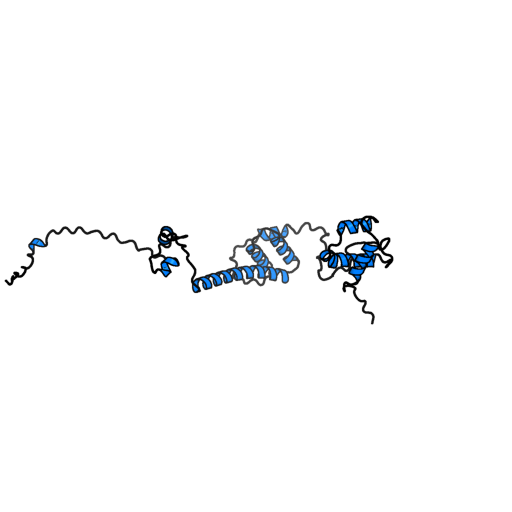 GLN A O 1
ATOM 1788 N N . GLY A 1 226 ? 2.039 -2.756 -45.436 1.00 86.81 226 GLY A N 1
ATOM 1789 C CA . GLY A 1 226 ? 1.655 -3.699 -46.486 1.00 86.81 226 GLY A CA 1
ATOM 1790 C C . GLY A 1 226 ? 1.083 -3.064 -47.758 1.00 86.81 226 GLY A C 1
ATOM 1791 O O . GLY A 1 226 ? 0.704 -3.805 -48.664 1.00 86.81 226 GLY A O 1
ATOM 1792 N N . GLU A 1 227 ? 1.005 -1.730 -47.836 1.00 85.25 227 GLU A N 1
ATOM 1793 C CA . GLU A 1 227 ? 0.379 -0.993 -48.950 1.00 85.25 227 GLU A CA 1
ATOM 1794 C C . GLU A 1 227 ? -1.098 -1.385 -49.201 1.00 85.25 227 GLU A C 1
ATOM 1796 O O . GLU A 1 227 ? -1.610 -1.302 -50.322 1.00 85.25 227 GLU A O 1
ATOM 1801 N N . ASP A 1 228 ? -1.822 -1.802 -48.153 1.00 86.75 228 ASP A N 1
ATOM 1802 C CA . ASP A 1 228 ? -3.213 -2.251 -48.261 1.00 86.75 228 ASP A CA 1
ATOM 1803 C C . ASP A 1 228 ? -4.208 -1.081 -48.201 1.00 86.75 228 ASP A C 1
ATOM 1805 O O . ASP A 1 228 ? -4.623 -0.602 -47.142 1.00 86.75 228 ASP A O 1
ATOM 1809 N N . THR A 1 229 ? -4.650 -0.658 -49.385 1.00 85.12 229 THR A N 1
ATOM 1810 C CA . THR A 1 229 ? -5.632 0.427 -49.565 1.00 85.12 229 THR A CA 1
ATOM 1811 C C . THR A 1 229 ? -7.060 0.112 -49.088 1.00 85.12 229 THR A C 1
ATOM 1813 O O . THR A 1 229 ? -7.934 0.980 -49.150 1.00 85.12 229 THR A O 1
ATOM 1816 N N . SER A 1 230 ? -7.346 -1.123 -48.658 1.00 85.44 230 SER A N 1
ATOM 1817 C CA . SER A 1 230 ? -8.670 -1.497 -48.143 1.00 85.44 230 SER A CA 1
ATOM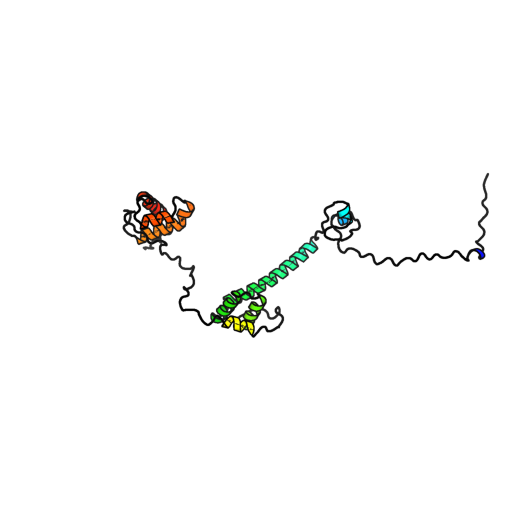 1818 C C . SER A 1 230 ? -8.879 -1.103 -46.678 1.00 85.44 230 SER A C 1
ATOM 1820 O O . SER A 1 230 ? -10.016 -0.856 -46.266 1.00 85.44 230 SER A O 1
ATOM 1822 N N . LEU A 1 231 ? -7.787 -1.014 -45.914 1.00 82.44 231 LEU A N 1
ATOM 1823 C CA . LEU A 1 231 ? -7.767 -0.702 -44.482 1.00 82.44 231 LEU A CA 1
ATOM 1824 C C . LEU A 1 231 ? -7.052 0.623 -44.185 1.00 82.44 231 LEU A C 1
ATOM 1826 O O . LEU A 1 231 ? -7.359 1.268 -43.185 1.00 82.44 231 LEU A O 1
ATOM 1830 N N . CYS A 1 232 ? -6.155 1.052 -45.074 1.00 86.44 232 CYS A N 1
ATOM 1831 C CA . CYS A 1 232 ? -5.444 2.320 -45.004 1.00 86.44 232 CYS A CA 1
ATOM 1832 C C . CYS A 1 232 ? -5.781 3.189 -46.230 1.00 86.44 232 CYS A C 1
ATOM 1834 O O . CYS A 1 232 ? -6.035 2.674 -47.318 1.00 86.44 232 CYS A O 1
ATOM 1836 N N . SER A 1 233 ? -5.830 4.517 -46.089 1.00 89.69 233 SER A N 1
ATOM 1837 C CA . SER A 1 233 ? -6.068 5.402 -47.236 1.00 89.69 233 SER A CA 1
ATOM 1838 C C . SER A 1 233 ? -5.306 6.713 -47.094 1.00 89.69 233 SER A C 1
ATOM 1840 O O . SER A 1 233 ? -5.221 7.233 -45.982 1.00 89.69 233 SER A O 1
ATOM 1842 N N . PRO A 1 234 ? -4.878 7.342 -48.206 1.00 89.75 234 PRO A N 1
ATOM 1843 C CA . PRO A 1 234 ? -4.190 8.629 -48.146 1.00 89.75 234 PRO A CA 1
ATOM 1844 C C . PRO A 1 234 ? -4.967 9.709 -47.386 1.00 89.75 234 PRO A C 1
ATOM 1846 O O . PRO A 1 234 ? -4.385 10.582 -46.753 1.00 89.75 234 PRO A O 1
ATOM 1849 N N . LEU A 1 235 ? -6.302 9.675 -47.425 1.00 90.50 235 LEU A N 1
ATOM 1850 C CA . LEU A 1 235 ? -7.121 10.629 -46.678 1.00 90.50 235 LEU A CA 1
ATOM 1851 C C . LEU A 1 235 ? -7.005 10.423 -45.163 1.00 90.50 235 LEU A C 1
ATOM 1853 O O . LEU A 1 235 ? -6.916 11.403 -44.426 1.00 90.50 235 LEU A O 1
ATOM 1857 N N . LEU A 1 236 ? -7.032 9.167 -44.716 1.00 89.50 236 LEU A N 1
ATOM 1858 C CA . LEU A 1 236 ? -6.932 8.815 -43.302 1.00 89.50 236 LEU A CA 1
ATOM 1859 C C . LEU A 1 236 ? -5.551 9.181 -42.752 1.00 89.50 236 LEU A C 1
ATOM 1861 O O . LEU A 1 236 ? -5.460 9.793 -41.691 1.00 89.50 236 LEU A O 1
ATOM 1865 N N . ASP A 1 237 ? -4.504 8.910 -43.525 1.00 89.38 237 ASP A N 1
ATOM 1866 C CA . ASP A 1 237 ? -3.122 9.151 -43.114 1.00 89.38 237 ASP A CA 1
ATOM 1867 C C . ASP A 1 237 ? -2.830 10.645 -43.027 1.00 89.38 237 ASP A C 1
ATOM 1869 O O . ASP A 1 237 ? -2.302 11.123 -42.026 1.00 89.38 237 ASP A O 1
ATOM 1873 N N . ASN A 1 238 ? -3.280 11.423 -44.017 1.00 90.69 238 ASN A N 1
ATOM 1874 C CA . ASN A 1 238 ? -3.177 12.880 -43.958 1.00 90.69 238 ASN A CA 1
ATOM 1875 C C . ASN A 1 238 ? -4.008 13.481 -42.812 1.00 90.69 238 ASN A C 1
ATOM 1877 O O . ASN A 1 238 ? -3.604 14.489 -42.233 1.00 90.69 238 ASN A O 1
ATOM 1881 N N . ALA A 1 239 ? -5.146 12.876 -42.450 1.00 89.12 239 ALA A N 1
ATOM 1882 C CA . ALA A 1 239 ? -5.921 13.313 -41.293 1.00 89.12 239 ALA A CA 1
ATOM 1883 C C . ALA A 1 239 ? -5.173 13.034 -39.978 1.00 89.12 239 ALA A C 1
ATOM 1885 O O . ALA A 1 239 ? -5.059 13.942 -39.153 1.00 89.12 239 ALA A O 1
ATOM 1886 N N . ALA A 1 240 ? -4.610 11.836 -39.804 1.00 88.06 240 ALA A N 1
ATOM 1887 C CA . ALA A 1 240 ? -3.807 11.483 -38.632 1.00 88.06 240 ALA A CA 1
ATOM 1888 C C . ALA A 1 240 ? -2.570 12.389 -38.495 1.00 88.06 240 ALA A C 1
ATOM 1890 O O . ALA A 1 240 ? -2.349 12.982 -37.438 1.00 88.06 240 ALA A O 1
ATOM 1891 N N . LEU A 1 241 ? -1.832 12.598 -39.591 1.00 88.56 241 LEU A N 1
ATOM 1892 C CA . LEU A 1 241 ? -0.690 13.515 -39.641 1.00 88.56 241 LEU A CA 1
ATOM 1893 C C . LEU A 1 241 ? -1.087 14.957 -39.304 1.00 88.56 241 LEU A C 1
ATOM 1895 O O . LEU A 1 241 ? -0.366 15.642 -38.584 1.00 88.56 241 LEU A O 1
ATOM 1899 N N . SER A 1 242 ? -2.249 15.426 -39.770 1.00 89.00 242 SER A N 1
ATOM 1900 C CA . SER A 1 242 ? -2.710 16.785 -39.457 1.00 89.00 242 SER A CA 1
ATOM 1901 C C . SER A 1 242 ? -2.964 16.998 -37.964 1.00 89.00 242 SER A C 1
ATOM 1903 O O . SER A 1 242 ? -2.692 18.084 -37.458 1.00 89.00 242 SER A O 1
ATOM 1905 N N . VAL A 1 243 ? -3.452 15.970 -37.260 1.00 85.81 243 VAL A N 1
ATOM 1906 C CA . VAL A 1 243 ? -3.661 16.015 -35.806 1.00 85.81 243 VAL A CA 1
ATOM 1907 C C . VAL A 1 243 ? -2.314 16.012 -35.090 1.00 85.81 243 VAL A C 1
ATOM 1909 O O . VAL A 1 243 ? -2.094 16.859 -34.228 1.00 85.81 243 VAL A O 1
ATOM 1912 N N . ALA A 1 244 ? -1.388 15.150 -35.521 1.00 85.50 244 ALA A N 1
ATOM 1913 C CA . ALA A 1 244 ? -0.031 15.083 -34.981 1.00 85.50 244 ALA A CA 1
ATOM 1914 C C . ALA A 1 244 ? 0.695 16.438 -35.034 1.00 85.50 244 ALA A C 1
ATOM 1916 O O . ALA A 1 244 ? 1.373 16.820 -34.085 1.00 85.50 244 ALA A O 1
ATOM 1917 N N . CYS A 1 245 ? 0.515 17.191 -36.124 1.00 84.44 245 CYS A N 1
ATOM 1918 C CA . CYS A 1 245 ? 1.130 18.506 -36.319 1.00 84.44 245 CYS A CA 1
ATOM 1919 C C . CYS A 1 245 ? 0.621 19.594 -35.358 1.00 84.44 245 CYS A C 1
ATOM 1921 O O . CYS A 1 245 ? 1.241 20.652 -35.258 1.00 84.44 245 CYS A O 1
ATOM 1923 N N . VAL A 1 246 ? -0.523 19.393 -34.698 1.00 79.94 246 VAL A N 1
ATOM 1924 C CA . VAL A 1 246 ? -1.071 20.355 -33.726 1.00 79.94 246 VAL A CA 1
ATOM 1925 C C . VAL A 1 246 ? -0.452 20.154 -32.340 1.00 79.94 246 VAL A C 1
ATOM 1927 O O . VAL A 1 246 ? -0.455 21.083 -31.527 1.00 79.94 246 VAL A O 1
ATOM 1930 N N . SER A 1 247 ? 0.098 18.969 -32.070 1.00 65.25 247 SER A N 1
ATOM 1931 C CA . SER A 1 247 ? 0.717 18.646 -30.790 1.00 65.25 247 SER A CA 1
ATOM 1932 C C . SER A 1 247 ? 2.033 19.429 -30.619 1.00 65.25 247 SER A C 1
ATOM 1934 O O . SER A 1 247 ? 2.881 19.417 -31.509 1.00 65.25 247 SER A O 1
ATOM 1936 N N . PRO A 1 248 ? 2.220 20.149 -29.496 1.00 55.44 248 PRO A N 1
ATOM 1937 C CA . PRO A 1 248 ? 3.269 21.163 -29.333 1.00 55.44 248 PRO A CA 1
ATOM 1938 C C . PRO A 1 248 ? 4.698 20.617 -29.147 1.00 55.44 248 PRO A C 1
ATOM 1940 O O . PRO A 1 248 ? 5.599 21.399 -28.850 1.00 55.44 248 PRO A O 1
ATOM 1943 N N . ASP A 1 249 ? 4.929 19.320 -29.347 1.00 55.47 249 ASP A N 1
ATOM 1944 C CA . ASP A 1 249 ? 6.225 18.664 -29.124 1.00 55.47 249 ASP A CA 1
ATOM 1945 C C . ASP A 1 249 ? 7.113 18.628 -30.379 1.00 55.47 249 ASP A C 1
ATOM 1947 O O . ASP A 1 249 ? 8.005 17.793 -30.495 1.00 55.47 249 ASP A O 1
ATOM 1951 N N . THR A 1 250 ? 6.924 19.543 -31.332 1.00 46.28 250 THR A N 1
ATOM 1952 C CA . THR A 1 250 ? 8.013 19.837 -32.270 1.00 46.28 250 THR A CA 1
ATOM 1953 C C . THR A 1 250 ? 9.042 20.684 -31.524 1.00 46.28 250 THR A C 1
ATOM 1955 O O . THR A 1 250 ? 8.682 21.793 -31.105 1.00 46.28 250 THR A O 1
ATOM 1958 N N . PRO A 1 251 ? 10.304 20.246 -31.357 1.00 43.06 251 PRO A N 1
ATOM 1959 C CA . PRO A 1 251 ? 11.356 21.149 -30.929 1.00 43.06 251 PRO A CA 1
ATOM 1960 C C . PRO A 1 251 ? 11.430 22.265 -31.971 1.00 43.06 251 PRO A C 1
ATOM 1962 O O . PRO A 1 251 ? 11.909 22.071 -33.084 1.00 43.06 251 PRO A O 1
ATOM 1965 N N . GLN A 1 252 ? 10.885 23.435 -31.634 1.00 39.41 252 GLN A N 1
ATOM 1966 C CA . GLN A 1 252 ? 11.144 24.647 -32.389 1.00 39.41 252 GLN A CA 1
ATOM 1967 C C . GLN A 1 252 ? 12.654 24.840 -32.347 1.00 39.41 252 GLN A C 1
ATOM 1969 O O . GLN A 1 252 ? 13.214 25.143 -31.291 1.00 39.41 252 GLN A O 1
ATOM 1974 N N . GLU A 1 253 ? 13.304 24.610 -33.488 1.00 40.81 253 GLU A N 1
ATOM 1975 C CA . GLU A 1 253 ? 14.661 25.056 -33.741 1.00 40.81 253 GLU A CA 1
ATOM 1976 C C . GLU A 1 253 ? 14.759 26.507 -33.266 1.00 40.81 253 GLU A C 1
ATOM 1978 O O . GLU A 1 253 ? 14.134 27.416 -33.818 1.00 40.81 253 GLU A O 1
ATOM 1983 N N . GLN A 1 254 ? 15.506 26.707 -32.180 1.00 38.00 254 GLN A N 1
ATOM 1984 C CA . GLN A 1 254 ? 15.961 28.021 -31.765 1.00 38.00 254 GLN A CA 1
ATOM 1985 C C . GLN A 1 254 ? 16.931 28.509 -32.835 1.00 38.00 254 GLN A C 1
ATOM 1987 O O . GLN A 1 254 ? 18.137 28.280 -32.749 1.00 38.00 254 GLN A O 1
ATOM 1992 N N . HIS A 1 255 ? 16.384 29.145 -33.864 1.00 37.94 255 HIS A N 1
ATOM 1993 C CA . HIS A 1 255 ? 17.137 30.021 -34.732 1.00 37.94 255 HIS A CA 1
ATOM 1994 C C . HIS A 1 255 ? 16.890 31.469 -34.288 1.00 37.94 255 HIS A C 1
ATOM 1996 O O . HIS A 1 255 ? 15.764 31.965 -34.359 1.00 37.94 255 HIS A O 1
ATOM 2002 N N . ASP A 1 256 ? 18.002 32.074 -33.856 1.00 33.78 256 ASP A N 1
ATOM 2003 C CA . ASP A 1 256 ? 18.293 33.485 -33.543 1.00 33.78 256 ASP A CA 1
ATOM 2004 C C . ASP A 1 256 ? 18.057 33.991 -32.103 1.00 33.78 256 ASP A C 1
ATOM 2006 O O . ASP A 1 256 ? 16.901 34.123 -31.640 1.00 33.78 256 ASP A O 1
#

Foldseek 3Di:
DDDDDDDDDPDDPVVPPDPPPPVPPPPPPPPPPQAPAAFPVCVVVVHGFQNDPPATPVCVVVVHRTHGDDDPVRVVVVVVVVVVVVVVVVVLVVQVVQLCVFPDPLLNLLLVLVVVDPDDSLVSSVSSVVSVRTPDDPPDHDDDDPPPPSVVSSVVPPPDDDPDDPPDPDPPDPPLAQPDQAACPPQEPPDRDRRLLSSLLSQLVVPPCVVVVPDDPVVANVCRVVVPCVNGHSVVSVVSSVVSVVDPPDPPPPDD

Radius of gyration: 43.29 Å; chains: 1; bounding box: 90×61×136 Å